Protein AF-A0A944SA35-F1 (afdb_monomer_lite)

Radius of gyration: 27.25 Å; chains: 1; bounding box: 70×51×79 Å

Foldseek 3Di:
DVPVVVVQVVVVVLVVVLVVVLVVVVVVVCLVVDDDDDDDDDDDDDDDDDDDDPDDCPPLAAADDQVLLLVVLQVVQVVVVADRAAEDVLQQQLQVVVQVQCQVQVHDDQAGPVRDHSVNSSVVSVAAFPDKDKDKDKFHRYSVVVSVVLCVDPRSVCVSNDNQWRHKHKDWDWHADPVRDIMIMIMMMTGHGDDPVNVVVVVVVLDDPVLLVVLVVLVVLVVVLVVLSVVLVVLVVVCVVVNDDPVSSVSSVVSVVVNVVSVVVCVVDPDPSVVSVVVVVVPD

Sequence (284 aa):
MSKRVSKEISLIALALLIFTAVKFFDIHIKQFEEVHPFEMVETGVVHNELIENKELVQENSFDGTEDDIIRLTNEFRKEKGLDILIRNESLMESAKLKAEDMKSQEYFAHVSPDGVELWNLVQQVGYSYSVIAENIAEGYFSAESVVDAWMDSEGHRKNILSVELEEIGVSVLEIKNKEERKSYVLVQHFAAPQKELDRKQSIEVVCDQKVKKNCKKIEKKKEEYRELVKEQDKIIDKAEKEGFSKKDLIDLYDNLKDLKEIRDQYKEFSDGCETYINKCDRWE

Secondary structure (DSSP, 8-state):
-HHHHHHHHHHHHHHHHHHHHHHHHHHHHHHHH---------------------S-------BS-HHHHHHHHHHHHHHTTPPPPEE-HHHHHHHHHHHHHHHHTT--SSS-TT---HHHHHHHTT--EEEEEEEEEES--BHHHHHHHHHHSHHHHHHHT-TT--EEEEEEEEEE-TTS-EEEEEEEEEEEEPPHHHHHHHHTTTT-HHHHHHHHHHHHHHHHHHHHHHHHHHHHHHHHHH---HHHHHHHHHHHHHHHHHHHHHHTT-TTHHHHHHHHHTT-

pLDDT: mean 72.67, std 22.15, range [22.53, 98.81]

Structure (mmCIF, N/CA/C/O backbone):
data_AF-A0A944SA35-F1
#
_entry.id   AF-A0A944SA35-F1
#
loop_
_atom_site.group_PDB
_atom_site.id
_atom_site.type_symbol
_atom_site.label_atom_id
_atom_site.label_alt_id
_atom_site.label_comp_id
_atom_site.label_asym_id
_atom_site.label_entity_id
_atom_site.label_seq_id
_atom_site.pdbx_PDB_ins_code
_atom_site.Cartn_x
_atom_site.Cartn_y
_atom_site.Cartn_z
_atom_site.occupancy
_atom_site.B_iso_or_equiv
_atom_site.auth_seq_id
_atom_site.auth_comp_id
_atom_site.auth_asym_id
_atom_site.auth_atom_id
_atom_site.pdbx_PDB_model_num
ATOM 1 N N . MET A 1 1 ? -26.727 -28.910 55.448 1.00 43.81 1 MET A N 1
ATOM 2 C CA . MET A 1 1 ? -25.798 -27.801 55.118 1.00 43.81 1 MET A CA 1
ATOM 3 C C . MET A 1 1 ? -25.042 -27.980 53.791 1.00 43.81 1 MET A C 1
ATOM 5 O O . MET A 1 1 ? -24.646 -26.980 53.219 1.00 43.81 1 MET A O 1
ATOM 9 N N . SER A 1 2 ? -24.931 -29.190 53.222 1.00 46.31 2 SER A N 1
ATOM 10 C CA . SER A 1 2 ? -24.152 -29.450 51.989 1.00 46.31 2 SER A CA 1
ATOM 11 C C . SER A 1 2 ? -24.752 -28.908 50.663 1.00 46.31 2 SER A C 1
ATOM 13 O O . SER A 1 2 ? -24.001 -28.520 49.777 1.00 46.31 2 SER A O 1
ATOM 15 N N . LYS A 1 3 ? -26.084 -28.773 50.524 1.00 40.44 3 LYS A N 1
ATOM 16 C CA . LYS A 1 3 ? -26.724 -28.299 49.267 1.00 40.44 3 LYS A CA 1
ATOM 17 C C . LYS A 1 3 ? -26.702 -26.776 49.035 1.00 40.44 3 LYS A C 1
ATOM 19 O O . LYS A 1 3 ? -26.986 -26.339 47.925 1.00 40.44 3 LYS A O 1
ATOM 24 N N . ARG A 1 4 ? -26.438 -25.965 50.069 1.00 39.44 4 ARG A N 1
ATOM 25 C CA . ARG A 1 4 ? -26.436 -24.488 49.965 1.00 39.44 4 ARG A CA 1
ATOM 26 C C . ARG A 1 4 ? -25.085 -23.981 49.449 1.00 39.44 4 ARG A C 1
ATOM 28 O O . ARG A 1 4 ? -25.049 -23.221 48.493 1.00 39.44 4 ARG A O 1
ATOM 35 N N . VAL A 1 5 ? -24.007 -24.563 49.976 1.00 41.66 5 VAL A N 1
ATOM 36 C CA . VAL A 1 5 ? -22.619 -24.281 49.581 1.00 41.66 5 VAL A CA 1
ATOM 37 C C . VAL A 1 5 ? -22.353 -24.653 48.112 1.00 41.66 5 VAL A C 1
ATOM 39 O O . VAL A 1 5 ? -21.702 -23.899 47.402 1.00 41.66 5 VAL A O 1
ATOM 42 N N . SER A 1 6 ? -22.924 -25.753 47.594 1.00 39.72 6 SER A N 1
ATOM 43 C CA . SER A 1 6 ? -22.723 -26.132 46.180 1.00 39.72 6 SER A CA 1
ATOM 44 C C . SER A 1 6 ? -23.473 -25.238 45.180 1.00 39.72 6 SER A C 1
ATOM 46 O O . SER A 1 6 ? -23.060 -25.143 44.027 1.00 39.72 6 SER A O 1
ATOM 48 N N . LYS A 1 7 ? -24.572 -24.585 45.591 1.00 45.31 7 LYS A N 1
ATOM 49 C CA . LYS A 1 7 ? -25.311 -23.639 44.736 1.00 45.31 7 LYS A CA 1
ATOM 50 C C . LYS A 1 7 ? -24.612 -22.285 44.657 1.00 45.31 7 LYS A C 1
ATOM 52 O O . LYS A 1 7 ? -24.559 -21.714 43.577 1.00 45.31 7 LYS A O 1
ATOM 57 N N . GLU A 1 8 ? -24.053 -21.807 45.766 1.00 45.03 8 GLU A N 1
ATOM 58 C CA . GLU A 1 8 ? -23.293 -20.550 45.810 1.00 45.03 8 GLU A CA 1
ATOM 59 C C . GLU A 1 8 ? -21.992 -20.644 44.997 1.00 45.03 8 GLU A C 1
ATOM 61 O O . GLU A 1 8 ? -21.717 -19.755 44.198 1.00 45.03 8 GLU A O 1
ATOM 66 N N . ILE A 1 9 ? -21.266 -21.769 45.069 1.00 48.34 9 ILE A N 1
ATOM 67 C CA . ILE A 1 9 ? -20.074 -22.013 44.230 1.00 48.34 9 ILE A CA 1
ATOM 68 C C . ILE A 1 9 ? -20.436 -22.054 42.731 1.00 48.34 9 ILE A C 1
ATOM 70 O O . ILE A 1 9 ? -19.705 -21.518 41.900 1.00 48.34 9 ILE A O 1
ATOM 74 N N . SER A 1 10 ? -21.590 -22.632 42.374 1.00 56.25 10 SER A N 1
ATOM 75 C CA . SER A 1 10 ? -22.073 -22.673 40.984 1.00 56.25 10 SER A CA 1
ATOM 76 C C . SER A 1 10 ? -22.492 -21.300 40.450 1.00 56.25 10 SER A C 1
ATOM 78 O O . SER A 1 10 ? -22.346 -21.051 39.255 1.00 56.25 10 SER A O 1
ATOM 80 N N . LEU A 1 11 ? -23.024 -20.426 41.308 1.00 53.00 11 LEU A N 1
ATOM 81 C CA . LEU A 1 11 ? -23.422 -19.063 40.945 1.00 53.00 11 LEU A CA 1
ATOM 82 C C . LEU A 1 11 ? -22.196 -18.169 40.735 1.00 53.00 11 LEU A C 1
ATOM 84 O O . LEU A 1 11 ? -22.156 -17.425 39.762 1.00 53.00 11 LEU A O 1
ATOM 88 N N . ILE A 1 12 ? -21.172 -18.304 41.583 1.00 54.97 12 ILE A N 1
ATOM 89 C CA . ILE A 1 12 ? -19.904 -17.569 41.456 1.00 54.97 12 ILE A CA 1
ATOM 90 C C . ILE A 1 12 ? -19.155 -17.982 40.179 1.00 54.97 12 ILE A C 1
ATOM 92 O O . ILE A 1 12 ? -18.665 -17.123 39.453 1.00 54.97 12 ILE A O 1
ATOM 96 N N . ALA A 1 13 ? -19.108 -19.279 39.857 1.00 55.81 13 ALA A N 1
ATOM 97 C CA . ALA A 1 13 ? -18.467 -19.764 38.631 1.00 55.81 13 ALA A CA 1
ATOM 98 C C . ALA A 1 13 ? -19.184 -19.281 37.355 1.00 55.81 13 ALA A C 1
ATOM 100 O O . ALA A 1 13 ? -18.529 -18.909 36.382 1.00 55.81 13 ALA A O 1
ATOM 101 N N . LEU A 1 14 ? -20.522 -19.246 37.365 1.00 59.22 14 LEU A N 1
ATOM 102 C CA . LEU A 1 14 ? -21.315 -18.712 36.255 1.00 59.22 14 LEU A CA 1
ATOM 103 C C . LEU A 1 14 ? -21.136 -17.193 36.114 1.00 59.22 14 LEU A C 1
ATOM 105 O O . LEU A 1 14 ? -20.966 -16.707 35.000 1.00 59.22 14 LEU A O 1
ATOM 109 N N . ALA A 1 15 ? -21.107 -16.460 37.230 1.00 54.91 15 ALA A N 1
ATOM 110 C CA . ALA A 1 15 ? -20.829 -15.027 37.243 1.00 54.91 15 ALA A CA 1
ATOM 111 C C . ALA A 1 15 ? -19.431 -14.716 36.687 1.00 54.91 15 ALA A C 1
ATOM 113 O O . ALA A 1 15 ? -19.297 -13.821 35.863 1.00 54.91 15 ALA A O 1
ATOM 114 N N . LEU A 1 16 ? -18.406 -15.496 37.055 1.00 56.34 16 LEU A N 1
ATOM 115 C CA . LEU A 1 16 ? -17.044 -15.361 36.523 1.00 56.34 16 LEU A CA 1
ATOM 116 C C . LEU A 1 16 ? -16.962 -15.663 35.020 1.00 56.34 16 LEU A C 1
ATOM 118 O O . LEU A 1 16 ? -16.234 -14.977 34.306 1.00 56.34 16 LEU A O 1
ATOM 122 N N . LEU A 1 17 ? -17.709 -16.653 34.518 1.00 60.78 17 LEU A N 1
ATOM 123 C CA . LEU A 1 17 ? -17.789 -16.953 33.081 1.00 60.78 17 LEU A CA 1
ATOM 124 C C . LEU A 1 17 ? -18.477 -15.832 32.294 1.00 60.78 17 LEU A C 1
ATOM 126 O O . LEU A 1 17 ? -18.004 -15.449 31.228 1.00 60.78 17 LEU A O 1
ATOM 130 N N . ILE A 1 18 ? -19.566 -15.278 32.829 1.00 59.34 18 ILE A N 1
ATOM 131 C CA . ILE A 1 18 ? -20.254 -14.137 32.215 1.00 59.34 18 ILE A CA 1
ATOM 132 C C . ILE A 1 18 ? -19.349 -12.900 32.264 1.00 59.34 18 ILE A C 1
ATOM 134 O O . ILE A 1 18 ? -19.176 -12.237 31.251 1.00 59.34 18 ILE A O 1
ATOM 138 N N . PHE A 1 19 ? -18.690 -12.638 33.393 1.00 56.69 19 PHE A N 1
ATOM 139 C CA . PHE A 1 19 ? -17.767 -11.515 33.569 1.00 56.69 19 PHE A CA 1
ATOM 140 C C . PHE A 1 19 ? -16.540 -11.599 32.653 1.00 56.69 19 PHE A C 1
ATOM 142 O O . PHE A 1 19 ? -16.141 -10.602 32.060 1.00 56.69 19 PHE A O 1
ATOM 149 N N . THR A 1 20 ? -15.950 -12.787 32.490 1.00 58.06 20 THR A N 1
ATOM 150 C CA . THR A 1 20 ? -14.833 -12.999 31.552 1.00 58.06 20 THR A CA 1
ATOM 151 C C . THR A 1 20 ? -15.280 -12.875 30.101 1.00 58.06 20 THR A C 1
ATOM 153 O O . THR A 1 20 ? -14.557 -12.270 29.315 1.00 58.06 20 THR A O 1
ATOM 156 N N . ALA A 1 21 ? -16.474 -13.361 29.746 1.00 58.59 21 ALA A N 1
ATOM 157 C CA . ALA A 1 21 ? -17.047 -13.142 28.421 1.00 58.59 21 ALA A CA 1
ATOM 158 C C . ALA A 1 21 ? -17.289 -11.648 28.159 1.00 58.59 21 ALA A C 1
ATOM 160 O O . ALA A 1 21 ? -16.868 -11.143 27.127 1.00 58.59 21 ALA A O 1
ATOM 161 N N . VAL A 1 22 ? -17.876 -10.916 29.107 1.00 54.50 22 VAL A N 1
ATOM 162 C CA . VAL A 1 22 ? -18.114 -9.470 28.983 1.00 54.50 22 VAL A CA 1
ATOM 163 C C . VAL A 1 22 ? -16.798 -8.705 28.870 1.00 54.50 22 VAL A C 1
ATOM 165 O O . VAL A 1 22 ? -16.645 -7.939 27.930 1.00 54.50 22 VAL A O 1
ATOM 168 N N . LYS A 1 23 ? -15.802 -8.968 29.729 1.00 55.31 23 LYS A N 1
ATOM 169 C CA . LYS A 1 23 ? -14.479 -8.331 29.613 1.00 55.31 23 LYS A CA 1
ATOM 170 C C . LYS A 1 23 ? -13.774 -8.668 28.305 1.00 55.31 23 LYS A C 1
ATOM 172 O O . LYS A 1 23 ? -13.125 -7.802 27.743 1.00 55.31 23 LYS A O 1
ATOM 177 N N . PHE A 1 24 ? -13.909 -9.889 27.794 1.00 53.50 24 PHE A N 1
ATOM 178 C CA . PHE A 1 24 ? -13.351 -10.260 26.493 1.00 53.50 24 PHE A CA 1
ATOM 179 C C . PHE A 1 24 ? -14.029 -9.502 25.338 1.00 53.50 24 PHE A C 1
ATOM 181 O O . PHE A 1 24 ? -13.360 -9.076 24.400 1.00 53.50 24 PHE A O 1
ATOM 188 N N . PHE A 1 25 ? -15.344 -9.287 25.420 1.00 51.44 25 PHE A N 1
ATOM 189 C CA . PHE A 1 25 ? -16.093 -8.483 24.452 1.00 51.44 25 PHE A CA 1
ATOM 190 C C . PHE A 1 25 ? -15.806 -6.977 24.580 1.00 51.44 25 PHE A C 1
ATOM 192 O O . PHE A 1 25 ? -15.669 -6.310 23.560 1.00 51.44 25 PHE A O 1
ATOM 199 N N . ASP A 1 26 ? -15.655 -6.458 25.800 1.00 44.66 26 ASP A N 1
ATOM 200 C CA . ASP A 1 26 ? -15.308 -5.061 26.088 1.00 44.66 26 ASP A CA 1
ATOM 201 C C . ASP A 1 26 ? -13.852 -4.747 25.689 1.00 44.66 26 ASP A C 1
ATOM 203 O O . ASP A 1 26 ? -13.583 -3.699 25.116 1.00 44.66 26 ASP A O 1
ATOM 207 N N . ILE A 1 27 ? -12.914 -5.692 25.863 1.00 39.97 27 ILE A N 1
ATOM 208 C CA . ILE A 1 27 ? -11.536 -5.609 25.332 1.00 39.97 27 ILE A CA 1
ATOM 209 C C . ILE A 1 27 ? -11.548 -5.551 23.803 1.00 39.97 27 ILE A C 1
ATOM 211 O O . ILE A 1 27 ? -10.849 -4.725 23.222 1.00 39.97 27 ILE A O 1
ATOM 215 N N . HIS A 1 28 ? -12.370 -6.374 23.145 1.00 41.66 28 HIS A N 1
ATOM 216 C CA . HIS A 1 28 ? -12.516 -6.321 21.692 1.00 41.66 28 HIS A CA 1
ATOM 217 C C . HIS A 1 28 ? -13.158 -5.024 21.190 1.00 41.66 28 HIS A C 1
ATOM 219 O O . HIS A 1 28 ? -13.039 -4.747 20.007 1.00 41.66 28 HIS A O 1
ATOM 225 N N . ILE A 1 29 ? -13.805 -4.227 22.046 1.00 38.94 29 ILE A N 1
ATOM 226 C CA . ILE A 1 29 ? -14.372 -2.924 21.670 1.00 38.94 29 ILE A CA 1
ATOM 227 C C . ILE A 1 29 ? -13.478 -1.755 22.078 1.00 38.94 29 ILE A C 1
ATOM 229 O O . ILE A 1 29 ? -13.355 -0.806 21.315 1.00 38.94 29 ILE A O 1
ATOM 233 N N . LYS A 1 30 ? -12.759 -1.839 23.200 1.00 34.12 30 LYS A N 1
ATOM 234 C CA . LYS A 1 30 ? -11.707 -0.874 23.551 1.00 34.12 30 LYS A CA 1
ATOM 235 C C . LYS A 1 30 ? -10.521 -0.938 22.590 1.00 34.12 30 LYS A C 1
ATOM 237 O O . LYS A 1 30 ? -10.020 0.107 22.213 1.00 34.12 30 LYS A O 1
ATOM 242 N N . GLN A 1 31 ? -10.159 -2.116 22.072 1.00 39.16 31 GLN A N 1
ATOM 243 C CA . GLN A 1 31 ? -9.234 -2.232 20.928 1.00 39.16 31 GLN A CA 1
ATOM 244 C C . GLN A 1 31 ? -9.790 -1.631 19.621 1.00 39.16 31 GLN A C 1
ATOM 246 O O . GLN A 1 31 ? -9.032 -1.414 18.684 1.00 39.16 31 GLN A O 1
ATOM 251 N N . PHE A 1 32 ? -11.098 -1.364 19.552 1.00 35.91 32 PHE A N 1
ATOM 252 C CA . PHE A 1 32 ? -11.766 -0.663 18.451 1.00 35.91 32 PHE A CA 1
ATOM 253 C C . PHE A 1 32 ? -11.942 0.851 18.713 1.00 35.91 32 PHE A C 1
ATOM 255 O O . PHE A 1 32 ? -12.293 1.568 17.779 1.00 35.91 32 PHE A O 1
ATOM 262 N N . GLU A 1 33 ? -11.728 1.351 19.940 1.00 34.97 33 GLU A N 1
ATOM 263 C CA . GLU A 1 33 ? -11.877 2.778 20.303 1.00 34.97 33 GLU A CA 1
ATOM 264 C C . GLU A 1 33 ? -10.566 3.453 20.768 1.00 34.97 33 GLU A C 1
ATOM 266 O O . GLU A 1 33 ? -10.453 4.670 20.651 1.00 34.97 33 GLU A O 1
ATOM 271 N N . GLU A 1 34 ? -9.557 2.712 21.237 1.00 30.08 34 GLU A N 1
ATOM 272 C CA . GLU A 1 34 ? -8.290 3.260 21.740 1.00 30.08 34 GLU A CA 1
ATOM 273 C C . GLU A 1 34 ? -7.080 2.457 21.240 1.00 30.08 34 GLU A C 1
ATOM 275 O O . GLU A 1 34 ? -6.731 1.421 21.806 1.00 30.08 34 GLU A O 1
ATOM 280 N N . VAL A 1 35 ? -6.367 2.981 20.239 1.00 24.23 35 VAL A N 1
ATOM 281 C CA . VAL A 1 35 ? -4.923 2.736 20.121 1.00 24.23 35 VAL A CA 1
ATOM 282 C C . VAL A 1 35 ? -4.236 4.037 19.708 1.00 24.23 35 VAL A C 1
ATOM 284 O O . VAL A 1 35 ? -4.291 4.458 18.561 1.00 24.23 35 VAL A O 1
ATOM 287 N N . HIS A 1 36 ? -3.630 4.704 20.687 1.00 25.31 36 HIS A N 1
ATOM 288 C CA . HIS A 1 36 ? -2.673 5.798 20.526 1.00 25.31 36 HIS A CA 1
ATOM 289 C C . HIS A 1 36 ? -1.727 5.810 21.755 1.00 25.31 36 HIS A C 1
ATOM 291 O O . HIS A 1 36 ? -2.019 5.154 22.757 1.00 25.31 36 HIS A O 1
ATOM 297 N N . PRO A 1 37 ? -0.562 6.478 21.664 1.00 37.16 37 PRO A N 1
ATOM 298 C CA . PRO A 1 37 ? 0.769 5.913 21.932 1.00 37.16 37 PRO A CA 1
ATOM 299 C C . PRO A 1 37 ? 1.318 6.236 23.334 1.00 37.16 37 PRO A C 1
ATOM 301 O O . PRO A 1 37 ? 0.991 7.298 23.857 1.00 37.16 37 PRO A O 1
ATOM 304 N N . PHE A 1 38 ? 2.220 5.411 23.907 1.00 25.33 38 PHE A N 1
ATOM 305 C CA . PHE A 1 38 ? 3.198 5.904 24.902 1.00 25.33 38 PHE A CA 1
ATOM 306 C C . PHE A 1 38 ? 4.427 5.005 25.208 1.00 25.33 38 PHE A C 1
ATOM 308 O O . PHE A 1 38 ? 4.458 3.821 24.894 1.00 25.33 38 PHE A O 1
ATOM 315 N N . GLU A 1 39 ? 5.412 5.663 25.836 1.00 23.77 39 GLU A N 1
ATOM 316 C CA . GLU A 1 39 ? 6.882 5.543 25.909 1.00 23.77 39 GLU A CA 1
ATOM 317 C C . GLU A 1 39 ? 7.573 4.404 26.710 1.00 23.77 39 GLU A C 1
ATOM 319 O O . GLU A 1 39 ? 7.044 3.855 27.672 1.00 23.77 39 GLU A O 1
ATOM 324 N N . MET A 1 40 ? 8.837 4.181 26.291 1.00 24.47 40 MET A N 1
ATOM 325 C CA . MET A 1 40 ? 10.122 3.825 26.956 1.00 24.47 40 MET A CA 1
ATOM 326 C C . MET A 1 40 ? 10.193 3.439 28.454 1.00 24.47 40 MET A C 1
ATOM 328 O O . MET A 1 40 ? 9.571 4.082 29.286 1.00 24.47 40 MET A O 1
ATOM 332 N N . VAL A 1 41 ? 11.120 2.518 28.811 1.00 23.81 41 VAL A N 1
ATOM 333 C CA . VAL A 1 41 ? 12.355 2.763 29.621 1.00 23.81 41 VAL A CA 1
ATOM 334 C C . VAL A 1 41 ? 13.287 1.519 29.635 1.00 23.81 41 VAL A C 1
ATOM 336 O O . VAL A 1 41 ? 12.873 0.379 29.458 1.00 23.81 41 VAL A O 1
ATOM 339 N N . GLU A 1 42 ? 14.569 1.842 29.808 1.00 27.25 42 GLU A N 1
ATOM 340 C CA . GLU A 1 42 ? 15.882 1.215 29.622 1.00 27.25 42 GLU A CA 1
ATOM 341 C C . GLU A 1 42 ? 16.339 -0.036 30.430 1.00 27.25 42 GLU A C 1
ATOM 343 O O . GLU A 1 42 ? 15.908 -0.308 31.549 1.00 27.25 42 GLU A O 1
ATOM 348 N N . THR A 1 43 ? 17.429 -0.622 29.897 1.00 22.53 43 THR A N 1
ATOM 349 C CA . THR A 1 43 ? 18.737 -1.005 30.513 1.00 22.53 43 THR A CA 1
ATOM 350 C C . THR A 1 43 ? 19.120 -2.492 30.476 1.00 22.53 43 THR A C 1
ATOM 352 O O . THR A 1 43 ? 18.375 -3.360 30.916 1.00 22.53 43 THR A O 1
ATOM 355 N N . GLY A 1 44 ? 20.360 -2.774 30.034 1.00 23.67 44 GLY A N 1
ATOM 356 C CA . GLY A 1 44 ? 21.036 -4.056 30.289 1.00 23.67 44 GLY A CA 1
ATOM 357 C C . GLY A 1 44 ? 22.186 -4.422 29.339 1.00 23.67 44 GLY A C 1
ATOM 358 O O . GLY A 1 44 ? 22.027 -5.277 28.480 1.00 23.67 44 GLY A O 1
ATOM 359 N N . VAL A 1 45 ? 23.357 -3.803 29.515 1.00 24.23 45 VAL A N 1
ATOM 360 C CA . VAL A 1 45 ? 24.660 -4.192 28.922 1.00 24.23 45 VAL A CA 1
ATOM 361 C C . VAL A 1 45 ? 25.219 -5.441 29.633 1.00 24.23 45 VAL A C 1
ATOM 363 O O . VAL A 1 45 ? 25.083 -5.477 30.847 1.00 24.23 45 VAL A O 1
ATOM 366 N N . VAL A 1 46 ? 25.883 -6.392 28.936 1.00 23.48 46 VAL A N 1
ATOM 367 C CA . VAL A 1 46 ? 27.251 -6.946 29.212 1.00 23.48 46 VAL A CA 1
ATOM 368 C C . VAL A 1 46 ? 27.740 -7.853 28.046 1.00 23.48 46 VAL A C 1
ATOM 370 O O . VAL A 1 46 ? 26.969 -8.531 27.382 1.00 23.48 46 VAL A O 1
ATOM 373 N N . HIS A 1 47 ? 29.057 -7.761 27.830 1.00 25.12 47 HIS A N 1
ATOM 374 C CA . HIS A 1 47 ? 30.012 -8.135 26.775 1.00 25.12 47 HIS A CA 1
ATOM 375 C C . HIS A 1 47 ? 30.351 -9.615 26.447 1.00 25.12 47 HIS A C 1
ATOM 377 O O . HIS A 1 47 ? 30.269 -10.482 27.312 1.00 25.12 47 HIS A O 1
ATOM 383 N N . ASN A 1 48 ? 30.994 -9.736 25.260 1.00 26.98 48 ASN A N 1
ATOM 384 C CA . ASN A 1 48 ? 32.125 -10.605 24.830 1.00 26.98 48 ASN A CA 1
ATOM 385 C C . ASN A 1 48 ? 31.860 -12.115 24.616 1.00 26.98 48 ASN A C 1
ATOM 387 O O . ASN A 1 48 ? 31.090 -12.715 25.344 1.00 26.98 48 ASN A O 1
ATOM 391 N N . GLU A 1 49 ? 32.457 -12.836 23.651 1.00 28.98 49 GLU A N 1
ATOM 392 C CA . GLU A 1 49 ? 33.695 -12.665 22.866 1.00 28.98 49 GLU A CA 1
ATOM 393 C C . GLU A 1 49 ? 33.704 -13.641 21.654 1.00 28.98 49 GLU A C 1
ATOM 395 O O . GLU A 1 49 ? 33.197 -14.753 21.763 1.00 28.98 49 GLU A O 1
ATOM 400 N N . LEU A 1 50 ? 34.333 -13.207 20.547 1.00 26.36 50 LEU A N 1
ATOM 401 C CA . LEU A 1 50 ? 35.151 -13.959 19.565 1.00 26.36 50 LEU A CA 1
ATOM 402 C C . LEU A 1 50 ? 34.648 -15.300 18.993 1.00 26.36 50 LEU A C 1
ATOM 404 O O . LEU A 1 50 ? 34.706 -16.298 19.694 1.00 26.36 50 LEU A O 1
ATOM 408 N N . ILE A 1 51 ? 34.443 -15.367 17.664 1.00 30.56 51 ILE A N 1
ATOM 409 C CA . ILE A 1 51 ? 35.143 -16.350 16.804 1.00 30.56 51 ILE A CA 1
ATOM 410 C C . ILE A 1 51 ? 35.498 -15.696 15.456 1.00 30.56 51 ILE A C 1
ATOM 412 O O . ILE A 1 51 ? 34.653 -15.151 14.748 1.00 30.56 51 ILE A O 1
ATOM 416 N N . GLU A 1 52 ? 36.790 -15.765 15.146 1.00 34.72 52 GLU A N 1
ATOM 417 C CA . GLU A 1 52 ? 37.458 -15.431 13.893 1.00 34.72 52 GLU A CA 1
ATOM 418 C C . GLU A 1 52 ? 36.902 -16.238 12.710 1.00 34.72 52 GLU A C 1
ATOM 420 O O . GLU A 1 52 ? 36.837 -17.460 12.781 1.00 34.72 52 GLU A O 1
ATOM 425 N N . ASN A 1 53 ? 36.580 -15.573 11.598 1.00 36.16 53 ASN A N 1
ATOM 426 C CA . ASN A 1 53 ? 36.945 -16.034 10.253 1.00 36.16 53 ASN A CA 1
ATOM 427 C C . ASN A 1 53 ? 36.742 -14.895 9.252 1.00 36.16 53 ASN A C 1
ATOM 429 O O . ASN A 1 53 ? 35.636 -14.497 8.896 1.00 36.16 53 ASN A O 1
ATOM 433 N N . LYS A 1 54 ? 37.877 -14.330 8.860 1.00 38.59 54 LYS A N 1
ATOM 434 C CA . LYS A 1 54 ? 38.039 -13.135 8.046 1.00 38.59 54 LYS A CA 1
ATOM 435 C C . LYS A 1 54 ? 38.222 -13.558 6.589 1.00 38.59 54 LYS A C 1
ATOM 437 O O . LYS A 1 54 ? 39.325 -13.454 6.082 1.00 38.59 54 LYS A O 1
ATOM 442 N N . GLU A 1 55 ? 37.169 -14.075 5.960 1.00 37.47 55 GLU A N 1
ATOM 443 C CA . GLU A 1 55 ? 37.059 -14.309 4.508 1.00 37.47 55 GLU A CA 1
ATOM 444 C C . GLU A 1 55 ? 35.598 -14.711 4.202 1.00 37.47 55 GLU A C 1
ATOM 446 O O . GLU A 1 55 ? 35.124 -15.678 4.788 1.00 37.47 55 GLU A O 1
ATOM 451 N N . LEU A 1 56 ? 34.903 -13.968 3.315 1.00 36.53 56 LEU A N 1
ATOM 452 C CA . LEU A 1 56 ? 33.473 -14.067 2.896 1.00 36.53 56 LEU A CA 1
ATOM 453 C C . LEU A 1 56 ? 32.468 -13.026 3.451 1.00 36.53 56 LEU A C 1
ATOM 455 O O . LEU A 1 56 ? 31.294 -13.340 3.624 1.00 36.53 56 LEU A O 1
ATOM 459 N N . VAL A 1 57 ? 32.853 -11.759 3.641 1.00 38.44 57 VAL A N 1
ATOM 460 C CA . VAL A 1 57 ? 31.853 -10.667 3.661 1.00 38.44 57 VAL A CA 1
ATOM 461 C C . VAL A 1 57 ? 31.809 -10.043 2.270 1.00 38.44 57 VAL A C 1
ATOM 463 O O . VAL A 1 57 ? 32.453 -9.033 2.001 1.00 38.44 57 VAL A O 1
ATOM 466 N N . GLN A 1 58 ? 31.091 -10.698 1.358 1.00 40.22 58 GLN A N 1
ATOM 467 C CA . GLN A 1 58 ? 30.482 -9.995 0.234 1.00 40.22 58 GLN A CA 1
ATOM 468 C C . GLN A 1 58 ? 29.527 -8.984 0.882 1.00 40.22 58 GLN A C 1
ATOM 470 O O . GLN A 1 58 ? 28.708 -9.376 1.714 1.00 40.22 58 GLN A O 1
ATOM 475 N N . GLU A 1 59 ? 29.712 -7.684 0.646 1.00 48.38 59 GLU A N 1
ATOM 476 C CA . GLU A 1 59 ? 28.796 -6.681 1.191 1.00 48.38 59 GLU A CA 1
ATOM 477 C C . GLU A 1 59 ? 27.376 -7.065 0.758 1.00 48.38 59 GLU A C 1
ATOM 479 O O . GLU A 1 59 ? 27.104 -7.150 -0.434 1.00 48.38 59 GLU A O 1
ATOM 484 N N . ASN A 1 60 ? 26.495 -7.358 1.722 1.00 63.12 60 ASN A N 1
ATOM 485 C CA . ASN A 1 60 ? 25.094 -7.742 1.503 1.00 63.12 60 ASN A CA 1
ATOM 486 C C . ASN A 1 60 ? 24.265 -6.553 0.971 1.00 63.12 60 ASN A C 1
ATOM 488 O O . ASN A 1 60 ? 23.219 -6.236 1.530 1.00 63.12 60 ASN A O 1
ATOM 492 N N . SER A 1 61 ? 24.757 -5.817 -0.024 1.00 82.88 61 SER A N 1
ATOM 493 C CA . SER A 1 61 ? 23.986 -4.800 -0.729 1.00 82.88 61 SER A CA 1
ATOM 494 C C . SER A 1 61 ? 22.933 -5.470 -1.605 1.00 82.88 61 SER A C 1
ATOM 496 O O . SER A 1 61 ? 23.188 -6.531 -2.172 1.00 82.88 61 SER A O 1
ATOM 498 N N . PHE A 1 62 ? 21.775 -4.835 -1.740 1.00 88.88 62 PHE A N 1
ATOM 499 C CA . PHE A 1 62 ? 20.756 -5.253 -2.691 1.00 88.88 62 PHE A CA 1
ATOM 500 C C . PHE A 1 62 ? 21.320 -5.265 -4.120 1.00 88.88 62 PHE A C 1
ATOM 502 O O . PHE A 1 62 ? 21.955 -4.298 -4.544 1.00 88.88 62 PHE A O 1
ATOM 509 N N . ASP A 1 63 ? 21.100 -6.359 -4.844 1.00 91.25 63 ASP A N 1
ATOM 510 C CA . ASP A 1 63 ? 21.523 -6.545 -6.230 1.00 91.25 63 ASP A CA 1
ATOM 511 C C . ASP A 1 63 ? 20.417 -6.094 -7.196 1.00 91.25 63 ASP A C 1
ATOM 513 O O . ASP A 1 63 ? 19.439 -6.806 -7.456 1.00 91.25 63 ASP A O 1
ATOM 517 N N . GLY A 1 64 ? 20.562 -4.866 -7.692 1.00 93.62 64 GLY A N 1
ATOM 518 C CA . GLY A 1 64 ? 19.642 -4.221 -8.624 1.00 93.62 64 GLY A CA 1
ATOM 519 C C . GLY A 1 64 ? 19.130 -2.876 -8.119 1.00 93.62 64 GLY A C 1
ATOM 520 O O . GLY A 1 64 ? 19.603 -2.328 -7.123 1.00 93.62 64 GLY A O 1
ATOM 521 N N . THR A 1 65 ? 18.155 -2.334 -8.837 1.00 93.44 65 THR A N 1
ATOM 522 C CA . THR A 1 65 ? 17.529 -1.035 -8.560 1.00 93.44 65 THR A CA 1
ATOM 523 C C . THR A 1 65 ? 16.006 -1.134 -8.611 1.00 93.44 65 THR A C 1
ATOM 525 O O . THR A 1 65 ? 15.448 -2.125 -9.091 1.00 93.44 65 THR A O 1
ATOM 528 N N . GLU A 1 66 ? 15.302 -0.092 -8.167 1.00 97.50 66 GLU A N 1
ATOM 529 C CA . GLU A 1 66 ? 13.860 0.028 -8.390 1.00 97.50 66 GLU A CA 1
ATOM 530 C C . GLU A 1 66 ? 13.498 -0.060 -9.884 1.00 97.50 66 GLU A C 1
ATOM 532 O O . GLU A 1 66 ? 12.504 -0.692 -10.246 1.00 97.50 66 GLU A O 1
ATOM 537 N N . ASP A 1 67 ? 14.325 0.510 -10.765 1.00 94.69 67 ASP A N 1
ATOM 538 C CA . ASP A 1 67 ? 14.108 0.465 -12.215 1.00 94.69 67 ASP A CA 1
ATOM 539 C C . ASP A 1 67 ? 14.304 -0.949 -12.788 1.00 94.69 67 ASP A C 1
ATOM 541 O O . ASP A 1 67 ? 13.586 -1.342 -13.712 1.00 94.69 67 ASP A O 1
ATOM 545 N N . ASP A 1 68 ? 15.208 -1.754 -12.218 1.00 92.81 68 ASP A N 1
ATOM 546 C CA . ASP A 1 68 ? 15.339 -3.171 -12.575 1.00 92.81 68 ASP A CA 1
ATOM 547 C C . ASP A 1 68 ? 14.087 -3.963 -12.204 1.00 92.81 68 ASP A C 1
ATOM 549 O O . ASP A 1 68 ? 13.607 -4.763 -13.008 1.00 92.81 68 ASP A O 1
ATOM 553 N N . ILE A 1 69 ? 13.515 -3.702 -11.026 1.00 98.12 69 ILE A N 1
ATOM 554 C CA . ILE A 1 69 ? 12.252 -4.315 -10.596 1.00 98.12 69 ILE A CA 1
ATOM 555 C C . ILE A 1 69 ? 11.119 -3.936 -11.561 1.00 98.12 69 ILE A C 1
ATOM 557 O O . ILE A 1 69 ? 10.344 -4.805 -11.973 1.00 98.12 69 ILE A O 1
ATOM 561 N N . ILE A 1 70 ? 11.019 -2.661 -11.956 1.00 98.12 70 ILE A N 1
ATOM 562 C CA . ILE A 1 70 ? 10.015 -2.192 -12.927 1.00 98.12 70 ILE A CA 1
ATOM 563 C C . ILE A 1 70 ? 1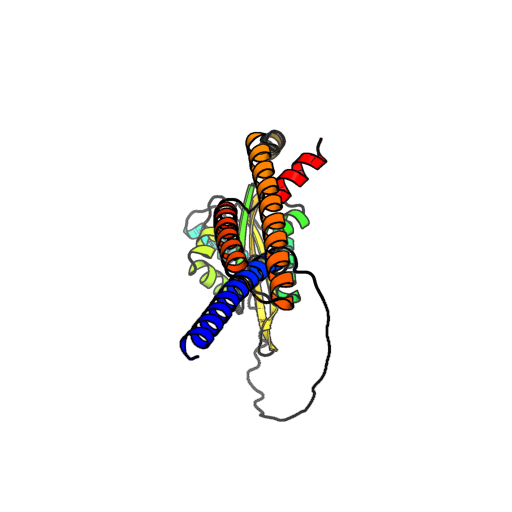0.218 -2.876 -14.285 1.00 98.12 70 ILE A C 1
ATOM 565 O O . ILE A 1 70 ? 9.252 -3.349 -14.891 1.00 98.12 70 ILE A O 1
ATOM 569 N N . ARG A 1 71 ? 11.464 -2.964 -14.766 1.00 97.31 71 ARG A N 1
ATOM 570 C CA . ARG A 1 71 ? 11.803 -3.632 -16.030 1.00 97.31 71 ARG A CA 1
ATOM 571 C C . ARG A 1 71 ? 11.392 -5.105 -16.010 1.00 97.31 71 ARG A C 1
ATOM 573 O O . ARG A 1 71 ? 10.677 -5.526 -16.914 1.00 97.31 71 ARG A O 1
ATOM 580 N N . LEU A 1 72 ? 11.791 -5.858 -14.984 1.00 94.81 72 LEU A N 1
ATOM 581 C CA . LEU A 1 72 ? 11.463 -7.281 -14.827 1.00 94.81 72 LEU A CA 1
ATOM 582 C C . LEU A 1 72 ? 9.947 -7.507 -14.713 1.00 94.81 72 LEU A C 1
ATOM 584 O O . LEU A 1 72 ? 9.388 -8.380 -15.373 1.00 94.81 72 LEU A O 1
ATOM 588 N N . THR A 1 73 ? 9.249 -6.655 -13.957 1.00 97.75 73 THR A N 1
ATOM 589 C CA . THR A 1 73 ? 7.777 -6.667 -13.879 1.00 97.75 73 THR A CA 1
ATOM 590 C C . THR A 1 73 ? 7.149 -6.509 -15.271 1.00 97.75 73 THR A C 1
ATOM 592 O O . THR A 1 73 ? 6.221 -7.232 -15.640 1.00 97.75 73 THR A O 1
ATOM 595 N N . ASN A 1 74 ? 7.680 -5.592 -16.084 1.00 97.62 74 ASN A N 1
ATOM 596 C CA . ASN A 1 74 ? 7.211 -5.357 -17.448 1.00 97.62 74 ASN A CA 1
ATOM 597 C C . ASN A 1 74 ? 7.590 -6.467 -18.439 1.00 97.62 74 ASN A C 1
ATOM 599 O O . ASN A 1 74 ? 6.866 -6.664 -19.417 1.00 97.62 74 ASN A O 1
ATOM 603 N N . GLU A 1 75 ? 8.665 -7.219 -18.201 1.00 94.12 75 GLU A N 1
ATOM 604 C CA . GLU A 1 75 ? 9.000 -8.411 -18.989 1.00 94.12 75 GLU A CA 1
ATOM 605 C C . GLU A 1 75 ? 7.908 -9.480 -18.841 1.00 94.12 75 GLU A C 1
ATOM 607 O O . GLU A 1 75 ? 7.356 -9.917 -19.853 1.00 94.12 75 GLU A O 1
ATOM 612 N N . PHE A 1 76 ? 7.469 -9.778 -17.612 1.00 91.25 76 PHE A N 1
ATOM 613 C CA . PHE A 1 76 ? 6.340 -10.687 -17.371 1.00 91.25 76 PHE A CA 1
ATOM 614 C C . PHE A 1 76 ? 5.035 -10.209 -18.022 1.00 91.25 76 PHE A C 1
ATOM 616 O O . PHE A 1 76 ? 4.290 -11.007 -18.598 1.00 91.25 76 PHE A O 1
ATOM 623 N N . ARG A 1 77 ? 4.747 -8.902 -17.975 1.00 97.94 77 ARG A N 1
ATOM 624 C CA . ARG A 1 77 ? 3.565 -8.328 -18.644 1.00 97.94 77 ARG A CA 1
ATOM 625 C C . ARG A 1 77 ? 3.640 -8.488 -20.160 1.00 97.94 77 ARG A C 1
ATOM 627 O O . ARG A 1 77 ? 2.680 -8.948 -20.781 1.00 97.94 77 ARG A O 1
ATOM 634 N N . LYS A 1 78 ? 4.799 -8.195 -20.751 1.00 95.25 78 LYS A N 1
ATOM 635 C CA . LYS A 1 78 ? 5.040 -8.330 -22.191 1.00 95.25 78 LYS A CA 1
ATOM 636 C C . LYS A 1 78 ? 4.910 -9.777 -22.665 1.00 95.25 78 LYS A C 1
ATOM 638 O O . LYS A 1 78 ? 4.322 -10.011 -23.719 1.00 95.25 78 LYS A O 1
ATOM 643 N N . GLU A 1 79 ? 5.390 -10.750 -21.892 1.00 94.00 79 GLU A N 1
ATOM 644 C CA . GLU A 1 79 ? 5.209 -12.180 -22.191 1.00 94.00 79 GLU A CA 1
ATOM 645 C C . GLU A 1 79 ? 3.736 -12.601 -22.245 1.00 94.00 79 GLU A C 1
ATOM 647 O O . GLU A 1 79 ? 3.374 -13.529 -22.971 1.00 94.00 79 GLU A O 1
ATOM 652 N N . LYS A 1 80 ? 2.868 -11.911 -21.498 1.00 93.31 80 LYS A N 1
ATOM 653 C CA . LYS A 1 80 ? 1.413 -12.112 -21.521 1.00 93.31 80 LYS A CA 1
ATOM 654 C C . LYS A 1 80 ? 0.686 -11.233 -22.540 1.00 93.31 80 LYS A C 1
ATOM 656 O O . LYS A 1 80 ? -0.536 -11.313 -22.627 1.00 93.31 80 LYS A O 1
ATOM 661 N N . GLY A 1 81 ? 1.412 -10.437 -23.326 1.00 93.12 81 GLY A N 1
ATOM 662 C CA . GLY A 1 81 ? 0.830 -9.515 -24.301 1.00 93.12 81 GLY A CA 1
ATOM 663 C C . GLY A 1 81 ? 0.078 -8.347 -23.662 1.00 93.12 81 GLY A C 1
ATOM 664 O O . GLY A 1 81 ? -0.841 -7.816 -24.279 1.00 93.12 81 GLY A O 1
ATOM 665 N N . LEU A 1 82 ? 0.433 -7.983 -22.428 1.00 94.56 82 LEU A N 1
ATOM 666 C CA . LEU A 1 82 ? -0.132 -6.845 -21.711 1.00 94.56 82 LEU A CA 1
ATOM 667 C C . LEU A 1 82 ? 0.680 -5.578 -21.983 1.00 94.56 82 LEU A C 1
ATOM 669 O O . LEU A 1 82 ? 1.893 -5.641 -22.206 1.00 94.56 82 LEU A O 1
ATOM 673 N N . ASP A 1 83 ? 0.013 -4.429 -21.901 1.00 92.38 83 ASP A N 1
ATOM 674 C CA . ASP A 1 83 ? 0.678 -3.129 -21.938 1.00 92.38 83 ASP A CA 1
ATOM 675 C C . ASP A 1 83 ? 1.639 -2.982 -20.754 1.00 92.38 83 ASP A C 1
ATOM 677 O O . ASP A 1 83 ? 1.382 -3.477 -19.651 1.00 92.38 83 ASP A O 1
ATOM 681 N N . ILE A 1 84 ? 2.761 -2.303 -20.980 1.00 95.62 84 ILE A N 1
ATOM 682 C CA . ILE A 1 84 ? 3.740 -2.041 -19.925 1.00 95.62 84 ILE A CA 1
ATOM 683 C C . ILE A 1 84 ? 3.177 -1.053 -18.899 1.00 95.62 84 ILE A C 1
ATOM 685 O O . ILE A 1 84 ? 2.434 -0.139 -19.246 1.00 95.62 84 ILE A O 1
ATOM 689 N N . LEU A 1 85 ? 3.580 -1.215 -17.644 1.00 97.19 85 LEU A N 1
ATOM 690 C CA . LEU A 1 85 ? 3.371 -0.229 -16.593 1.00 97.19 85 LEU A CA 1
ATOM 691 C C . LEU A 1 85 ? 4.385 0.903 -16.746 1.00 97.19 85 LEU A C 1
ATOM 693 O O . LEU A 1 85 ? 5.589 0.661 -16.896 1.00 97.19 85 LEU A O 1
ATOM 697 N N . ILE A 1 86 ? 3.897 2.136 -16.682 1.00 96.50 86 ILE A N 1
ATOM 698 C CA . ILE A 1 86 ? 4.706 3.347 -16.801 1.00 96.50 86 ILE A CA 1
ATOM 699 C C . ILE A 1 86 ? 5.192 3.764 -15.411 1.00 96.50 86 ILE A C 1
ATOM 701 O O . ILE A 1 86 ? 4.410 3.883 -14.470 1.00 96.50 86 ILE A O 1
ATOM 705 N N . ARG A 1 87 ? 6.496 4.009 -15.272 1.00 97.75 87 ARG A N 1
ATOM 706 C CA . ARG A 1 87 ? 7.083 4.526 -14.029 1.00 97.75 87 ARG A CA 1
ATOM 707 C C . ARG A 1 87 ? 6.476 5.891 -13.684 1.00 97.75 87 ARG A C 1
ATOM 709 O O . ARG A 1 87 ? 6.538 6.807 -14.503 1.00 97.75 87 ARG A O 1
ATOM 716 N N . ASN A 1 88 ? 5.946 6.034 -12.471 1.00 98.00 88 ASN A N 1
ATOM 717 C CA . ASN A 1 88 ? 5.342 7.273 -11.980 1.00 98.00 88 ASN A CA 1
ATOM 718 C C . ASN A 1 88 ? 6.010 7.746 -10.679 1.00 98.00 88 ASN A C 1
ATOM 720 O O . ASN A 1 88 ? 5.994 7.038 -9.677 1.00 98.00 88 ASN A O 1
ATOM 724 N N . GLU A 1 89 ? 6.551 8.967 -10.671 1.00 96.81 89 GLU A N 1
ATOM 725 C CA . GLU A 1 89 ? 7.314 9.504 -9.530 1.00 96.81 89 GLU A CA 1
ATOM 726 C C . GLU A 1 89 ? 6.485 9.680 -8.251 1.00 96.81 89 GLU A C 1
ATOM 728 O O . GLU A 1 89 ? 7.000 9.474 -7.154 1.00 96.81 89 GLU A O 1
ATOM 733 N N . SER A 1 90 ? 5.198 10.024 -8.356 1.00 95.75 90 SER A N 1
ATOM 734 C CA . SER A 1 90 ? 4.330 10.103 -7.177 1.00 95.75 90 SER A CA 1
ATOM 735 C C . SER A 1 90 ? 4.133 8.720 -6.562 1.00 95.75 90 SER A C 1
ATOM 737 O O . SER A 1 90 ? 4.179 8.578 -5.343 1.00 95.75 90 SER A O 1
ATOM 739 N N . LEU A 1 91 ? 3.970 7.682 -7.386 1.00 97.94 91 LEU A N 1
ATOM 740 C CA . LEU A 1 91 ? 3.887 6.308 -6.890 1.00 97.94 91 LEU A CA 1
ATOM 741 C C . LEU A 1 91 ? 5.225 5.816 -6.320 1.00 97.94 91 LEU A C 1
ATOM 743 O O . LEU A 1 91 ? 5.206 5.070 -5.345 1.00 97.94 91 LEU A O 1
ATOM 747 N N . MET A 1 92 ? 6.369 6.240 -6.875 1.00 98.25 92 MET A N 1
ATOM 748 C CA . MET A 1 92 ? 7.695 5.954 -6.299 1.00 98.25 92 MET A CA 1
ATOM 749 C C . MET A 1 92 ? 7.797 6.521 -4.878 1.00 98.25 92 MET A C 1
ATOM 751 O O . MET A 1 92 ? 8.151 5.802 -3.946 1.00 98.25 92 MET A O 1
ATOM 755 N N . GLU A 1 93 ? 7.412 7.788 -4.693 1.00 97.56 93 GLU A N 1
ATOM 756 C CA . GLU A 1 93 ? 7.399 8.416 -3.369 1.00 97.56 93 GLU A CA 1
ATOM 757 C C . GLU A 1 93 ? 6.389 7.733 -2.435 1.00 97.56 93 GLU A C 1
ATOM 759 O O . GLU A 1 93 ? 6.689 7.489 -1.272 1.00 97.56 93 GLU A O 1
ATOM 764 N N . SER A 1 94 ? 5.217 7.339 -2.941 1.00 97.94 94 SER A N 1
ATOM 765 C CA . SER A 1 94 ? 4.226 6.593 -2.158 1.00 97.94 94 SER A CA 1
ATOM 766 C C . SER A 1 94 ? 4.765 5.240 -1.672 1.00 97.94 94 SER A C 1
ATOM 768 O O . SER A 1 94 ? 4.585 4.901 -0.501 1.00 97.94 94 SER A O 1
ATOM 770 N N . ALA A 1 95 ? 5.455 4.490 -2.536 1.00 98.56 95 ALA A N 1
ATOM 771 C CA . ALA A 1 95 ? 6.082 3.215 -2.186 1.00 98.56 95 ALA A CA 1
ATOM 772 C C . ALA A 1 95 ? 7.216 3.402 -1.168 1.00 98.56 95 ALA A C 1
ATOM 774 O O . ALA A 1 95 ? 7.376 2.600 -0.246 1.00 98.56 95 ALA A O 1
ATOM 775 N N . LYS A 1 96 ? 7.980 4.491 -1.296 1.00 98.31 96 LYS A N 1
ATOM 776 C CA . LYS A 1 96 ? 9.029 4.855 -0.344 1.00 98.31 96 LYS A CA 1
ATOM 777 C C . LYS A 1 96 ? 8.459 5.192 1.029 1.00 98.31 96 LYS A C 1
ATOM 779 O O . LYS A 1 96 ? 8.936 4.642 2.017 1.00 98.31 96 LYS A O 1
ATOM 784 N N . LEU A 1 97 ? 7.406 6.008 1.094 1.00 98.00 97 LEU A N 1
ATOM 785 C CA . LEU A 1 97 ? 6.713 6.310 2.349 1.00 98.00 97 LEU A CA 1
ATOM 786 C C . LEU A 1 97 ? 6.197 5.033 3.021 1.00 98.00 97 LEU A C 1
ATOM 788 O O . LEU A 1 97 ? 6.344 4.879 4.227 1.00 98.00 97 LEU A O 1
ATOM 792 N N . LYS A 1 98 ? 5.657 4.084 2.246 1.00 97.62 98 LYS A N 1
ATOM 793 C CA . LYS A 1 98 ? 5.221 2.781 2.766 1.00 97.62 98 LYS A CA 1
ATOM 794 C C . LYS A 1 98 ? 6.380 1.971 3.353 1.00 97.62 98 LYS A C 1
ATOM 796 O O . LYS A 1 98 ? 6.245 1.383 4.425 1.00 97.62 98 LYS A O 1
ATOM 801 N N . ALA A 1 99 ? 7.517 1.934 2.662 1.00 97.75 99 ALA A N 1
ATOM 802 C CA . ALA A 1 99 ? 8.710 1.241 3.134 1.00 97.75 99 ALA A CA 1
ATOM 803 C C . ALA A 1 99 ? 9.279 1.886 4.411 1.00 97.75 99 ALA A C 1
ATOM 805 O O . ALA A 1 99 ? 9.627 1.183 5.359 1.00 97.75 99 ALA A O 1
ATOM 806 N N . GLU A 1 100 ? 9.347 3.219 4.453 1.00 97.50 100 GLU A N 1
ATOM 807 C CA . GLU A 1 100 ? 9.789 3.988 5.621 1.00 97.50 100 GLU A CA 1
ATOM 808 C C . GLU A 1 100 ? 8.847 3.798 6.811 1.00 97.50 100 GLU A C 1
ATOM 810 O O . GLU A 1 100 ? 9.311 3.647 7.941 1.00 97.50 100 GLU A O 1
ATOM 815 N N . ASP A 1 101 ? 7.543 3.726 6.559 1.00 95.50 101 ASP A N 1
ATOM 816 C CA . ASP A 1 101 ? 6.537 3.430 7.571 1.00 95.50 101 ASP A CA 1
ATOM 817 C C . ASP A 1 101 ? 6.734 2.018 8.152 1.00 95.50 101 ASP A C 1
ATOM 819 O O . ASP A 1 101 ? 6.902 1.879 9.363 1.00 95.50 101 ASP A O 1
ATOM 823 N N . MET A 1 102 ? 6.864 0.988 7.303 1.00 94.50 102 MET A N 1
ATOM 824 C CA . MET A 1 102 ? 7.188 -0.387 7.731 1.00 94.50 102 MET A CA 1
ATOM 825 C C . MET A 1 102 ? 8.480 -0.470 8.544 1.00 94.50 102 MET A C 1
ATOM 827 O O . MET A 1 102 ? 8.536 -1.155 9.565 1.00 94.50 102 MET A O 1
ATOM 831 N N . LYS A 1 103 ? 9.514 0.268 8.128 1.00 95.06 103 LYS A N 1
ATOM 832 C CA . LYS A 1 103 ? 10.789 0.340 8.846 1.00 95.06 103 LYS A CA 1
ATOM 833 C C . LYS A 1 103 ? 10.654 1.034 10.199 1.00 95.06 103 LYS A C 1
ATOM 835 O O . LYS A 1 103 ? 11.212 0.555 11.177 1.00 95.06 103 LYS A O 1
ATOM 840 N N . SER A 1 104 ? 9.984 2.182 10.244 1.00 94.06 104 SER A N 1
ATOM 841 C CA . SER A 1 104 ? 9.905 3.018 11.449 1.00 94.06 104 SER A CA 1
ATOM 842 C C . SER A 1 104 ? 9.021 2.412 12.535 1.00 94.06 104 SER A C 1
ATOM 844 O O . SER A 1 104 ? 9.292 2.605 13.717 1.00 94.06 104 SER A O 1
ATOM 846 N N . GLN A 1 105 ? 8.003 1.657 12.127 1.00 89.69 105 GLN A N 1
ATOM 847 C CA . GLN A 1 105 ? 7.043 1.010 13.014 1.00 89.69 105 GLN A CA 1
ATOM 848 C C . GLN A 1 105 ? 7.291 -0.505 13.173 1.00 89.69 105 GLN A C 1
ATOM 850 O O . GLN A 1 105 ? 6.481 -1.195 13.788 1.00 89.69 105 GLN A O 1
ATOM 855 N N . GLU A 1 106 ? 8.392 -1.024 12.615 1.00 91.44 106 GLU A N 1
ATOM 856 C CA . GLU A 1 106 ? 8.826 -2.430 12.700 1.00 91.44 106 GLU A CA 1
ATOM 857 C C . GLU A 1 106 ? 7.721 -3.455 12.375 1.00 91.44 106 GLU A C 1
ATOM 859 O O . GLU A 1 106 ? 7.544 -4.465 13.064 1.00 91.44 106 GLU A O 1
ATOM 864 N N . TYR A 1 107 ? 6.972 -3.212 11.299 1.00 91.69 107 TYR A N 1
ATOM 865 C CA . TYR A 1 107 ? 5.901 -4.100 10.851 1.00 91.69 107 TYR A CA 1
ATOM 866 C C . TYR A 1 107 ? 6.050 -4.474 9.377 1.00 91.69 107 TYR A C 1
ATOM 868 O O . TYR A 1 107 ? 6.709 -3.791 8.597 1.00 91.69 107 TYR A O 1
ATOM 876 N N . PHE A 1 108 ? 5.379 -5.558 8.992 1.00 92.56 108 PHE A N 1
ATOM 877 C CA . PHE A 1 108 ? 5.298 -5.999 7.606 1.00 92.56 108 PHE A CA 1
ATOM 878 C C . PHE A 1 108 ? 3.858 -6.404 7.270 1.00 92.56 108 PHE A C 1
ATOM 880 O O . PHE A 1 108 ? 3.434 -7.534 7.520 1.00 92.56 108 PHE A O 1
ATOM 887 N N . ALA A 1 109 ? 3.075 -5.442 6.776 1.00 91.31 109 ALA A N 1
ATOM 888 C CA . ALA A 1 109 ? 1.671 -5.620 6.401 1.00 91.31 109 ALA A CA 1
ATOM 889 C C . ALA A 1 109 ? 1.211 -4.518 5.432 1.00 91.31 109 ALA A C 1
ATOM 891 O O . ALA A 1 109 ? 1.827 -3.457 5.347 1.00 91.31 109 ALA A O 1
ATOM 892 N N . HIS A 1 110 ? 0.092 -4.734 4.735 1.00 89.00 110 HIS A N 1
ATOM 893 C CA . HIS A 1 110 ? -0.502 -3.726 3.844 1.00 89.00 110 HIS A CA 1
ATOM 894 C C . HIS A 1 110 ? -1.063 -2.508 4.596 1.00 89.00 110 HIS A C 1
ATOM 896 O O . HIS A 1 110 ? -0.991 -1.381 4.111 1.00 89.00 110 HIS A O 1
ATOM 902 N N . VAL A 1 111 ? -1.542 -2.718 5.820 1.00 87.38 111 VAL A N 1
ATOM 903 C CA . VAL A 1 111 ? -2.080 -1.672 6.697 1.00 87.38 111 VAL A CA 1
ATOM 904 C C . VAL A 1 111 ? -1.102 -1.453 7.842 1.00 87.38 111 VAL A C 1
ATOM 906 O O . VAL A 1 111 ? -0.648 -2.430 8.444 1.00 87.38 111 VAL A O 1
ATOM 909 N N . SER A 1 112 ? -0.747 -0.198 8.115 1.00 79.00 112 SER A N 1
ATOM 910 C CA . SER A 1 112 ? 0.111 0.117 9.258 1.00 79.00 112 SER A CA 1
ATOM 911 C C . SER A 1 112 ? -0.611 -0.113 10.591 1.00 79.00 112 SER A C 1
ATOM 913 O O . SER A 1 112 ? -1.845 -0.134 10.625 1.00 79.00 112 SER A O 1
ATOM 915 N N . PRO A 1 113 ? 0.121 -0.262 11.708 1.00 79.50 113 PRO A N 1
ATOM 916 C CA . PRO A 1 113 ? -0.474 -0.293 13.045 1.00 79.50 113 PRO A CA 1
ATOM 917 C C . PR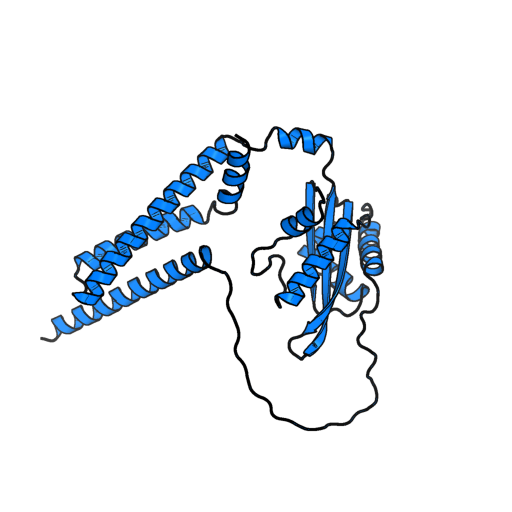O A 1 113 ? -1.375 0.917 13.345 1.00 79.50 113 PRO A C 1
ATOM 919 O O . PRO A 1 113 ? -2.380 0.766 14.036 1.00 79.50 113 PRO A O 1
ATOM 922 N N . ASP A 1 114 ? -1.059 2.082 12.769 1.00 79.25 114 ASP A N 1
ATOM 923 C CA . ASP A 1 114 ? -1.844 3.322 12.868 1.00 79.25 114 ASP A CA 1
ATOM 924 C C . ASP A 1 114 ? -3.003 3.407 11.849 1.00 79.25 114 ASP A C 1
ATOM 926 O O . ASP A 1 114 ? -3.659 4.443 11.725 1.00 79.25 114 ASP A O 1
ATOM 930 N N . GLY A 1 115 ? -3.254 2.341 11.083 1.00 79.25 115 GLY A N 1
ATOM 931 C CA . GLY A 1 115 ? -4.314 2.297 10.075 1.00 79.25 115 GLY A CA 1
ATOM 932 C C . GLY A 1 115 ? -3.995 3.068 8.792 1.00 79.25 115 GLY A C 1
ATOM 933 O O . GLY A 1 115 ? -4.909 3.430 8.054 1.00 79.25 115 GLY A O 1
ATOM 934 N N . VAL A 1 116 ? -2.719 3.354 8.512 1.00 78.19 116 VAL A N 1
ATOM 935 C CA . VAL A 1 116 ? -2.309 3.952 7.236 1.00 78.19 116 VAL A CA 1
ATOM 936 C C . VAL A 1 116 ? -2.369 2.879 6.156 1.00 78.19 116 VAL A C 1
ATOM 938 O O . VAL A 1 116 ? -1.655 1.875 6.208 1.00 78.19 116 VAL A O 1
ATOM 941 N N . GLU A 1 117 ? -3.220 3.110 5.163 1.00 86.19 117 GLU A N 1
ATOM 942 C CA . GLU A 1 117 ? -3.423 2.218 4.025 1.00 86.19 117 GLU A CA 1
ATOM 943 C C . GLU A 1 117 ? -2.875 2.850 2.740 1.00 86.19 117 GLU A C 1
ATOM 945 O O . GLU A 1 117 ? -2.595 4.053 2.672 1.00 86.19 117 GLU A O 1
ATOM 950 N N . LEU A 1 118 ? -2.747 2.043 1.683 1.00 85.88 118 LEU A N 1
ATOM 951 C CA . LEU A 1 118 ? -2.219 2.466 0.382 1.00 85.88 118 LEU A CA 1
ATOM 952 C C . LEU A 1 118 ? -2.841 3.782 -0.113 1.00 85.88 118 LEU A C 1
ATOM 954 O O . LEU A 1 118 ? -2.139 4.682 -0.575 1.00 85.88 118 LEU A O 1
ATOM 958 N N . TRP A 1 119 ? -4.161 3.941 0.012 1.00 82.62 119 TRP A N 1
ATOM 959 C CA . TRP A 1 119 ? -4.833 5.152 -0.460 1.00 82.62 119 TRP A CA 1
ATOM 960 C C . TRP A 1 119 ? -4.468 6.407 0.324 1.00 82.62 119 TRP A C 1
ATOM 962 O O . TRP A 1 119 ? -4.535 7.490 -0.257 1.00 82.62 119 TRP A O 1
ATOM 972 N N . ASN A 1 120 ? -4.113 6.298 1.607 1.00 86.00 120 ASN A N 1
ATOM 973 C CA . ASN A 1 120 ? -3.659 7.439 2.395 1.00 86.00 120 ASN A CA 1
ATOM 974 C C . ASN A 1 120 ? -2.334 7.953 1.830 1.00 86.00 120 ASN A C 1
ATOM 976 O O . ASN A 1 120 ? -2.204 9.149 1.575 1.00 86.00 120 ASN A O 1
ATOM 980 N N . LEU A 1 121 ? -1.402 7.038 1.557 1.00 81.06 121 LEU A N 1
ATOM 981 C CA . LEU A 1 121 ? -0.080 7.353 1.016 1.00 81.06 121 LEU A CA 1
ATOM 982 C C . LEU A 1 121 ? -0.171 7.929 -0.400 1.00 81.06 121 LEU A C 1
ATOM 984 O O . LEU A 1 121 ? 0.452 8.945 -0.696 1.00 81.06 121 LEU A O 1
ATOM 988 N N . VAL A 1 122 ? -0.991 7.327 -1.265 1.00 82.56 122 VAL A N 1
ATOM 989 C CA . VAL A 1 122 ? -1.198 7.801 -2.644 1.00 82.56 122 VAL A CA 1
ATOM 990 C C . VAL A 1 122 ? -1.883 9.181 -2.667 1.00 82.56 122 VAL A C 1
ATOM 992 O O . VAL A 1 122 ? -1.514 10.048 -3.461 1.00 82.56 122 VAL A O 1
ATOM 995 N N . GLN A 1 123 ? -2.832 9.443 -1.758 1.00 83.56 123 GLN A N 1
ATOM 996 C CA . GLN A 1 123 ? -3.436 10.777 -1.609 1.00 83.56 123 GLN A CA 1
ATOM 997 C C . GLN A 1 123 ? -2.446 11.805 -1.050 1.00 83.56 123 GLN A C 1
ATOM 999 O O . GLN A 1 123 ? -2.452 12.954 -1.492 1.00 83.56 123 GLN A O 1
ATOM 1004 N N . GLN A 1 124 ? -1.586 11.407 -0.108 1.00 87.25 124 GLN A N 1
ATOM 1005 C CA . GLN A 1 124 ? -0.575 12.278 0.495 1.00 87.25 124 GLN A CA 1
ATOM 1006 C C . GLN A 1 124 ? 0.425 12.808 -0.541 1.00 87.25 124 GLN A C 1
ATOM 1008 O O . GLN A 1 124 ? 0.820 13.970 -0.467 1.00 87.25 124 GLN A O 1
ATOM 1013 N N . VAL A 1 125 ? 0.777 11.998 -1.544 1.00 89.12 125 VAL A N 1
ATOM 1014 C CA . VAL A 1 125 ? 1.634 12.411 -2.673 1.00 89.12 125 VAL A CA 1
ATOM 1015 C C . VAL A 1 125 ? 0.864 13.115 -3.802 1.00 89.12 125 VAL A C 1
ATOM 1017 O O . VAL A 1 125 ? 1.427 13.401 -4.858 1.00 89.12 125 VAL A O 1
ATOM 1020 N N . GLY A 1 126 ? -0.428 13.400 -3.601 1.00 85.25 126 GLY A N 1
ATOM 1021 C CA . GLY A 1 126 ? -1.267 14.147 -4.540 1.00 85.25 126 GLY A CA 1
ATOM 1022 C C . GLY A 1 126 ? -1.698 13.370 -5.786 1.00 85.25 126 GLY A C 1
ATOM 1023 O O . GLY A 1 126 ? -2.140 13.988 -6.756 1.00 85.25 126 GLY A O 1
ATOM 1024 N N . TYR A 1 127 ? -1.591 12.039 -5.787 1.00 84.44 127 TYR A N 1
ATOM 1025 C CA . TYR A 1 127 ? -1.945 11.220 -6.941 1.00 84.44 127 TYR A CA 1
ATOM 1026 C C . TYR A 1 127 ? -3.432 10.834 -6.917 1.00 84.44 127 TYR A C 1
ATOM 1028 O O . TYR A 1 127 ? -3.946 10.301 -5.934 1.00 84.44 127 TYR A O 1
ATOM 1036 N N . SER A 1 128 ? -4.141 11.110 -8.015 1.00 85.69 128 SER A N 1
ATOM 1037 C CA . SER A 1 128 ? -5.559 10.762 -8.184 1.00 85.69 128 SER A CA 1
ATOM 1038 C C . SER A 1 128 ? -5.697 9.534 -9.073 1.00 85.69 128 SER A C 1
ATOM 1040 O O . SER A 1 128 ? -5.206 9.526 -10.201 1.00 85.69 128 SER A O 1
ATOM 1042 N N . TYR A 1 129 ? -6.409 8.522 -8.592 1.00 87.88 129 TYR A N 1
ATOM 1043 C CA . TYR A 1 129 ? -6.484 7.212 -9.230 1.00 87.88 129 TYR A CA 1
ATOM 1044 C C . TYR A 1 129 ? -7.927 6.728 -9.389 1.00 87.88 129 TYR A C 1
ATOM 1046 O O . TYR A 1 129 ? -8.833 7.176 -8.687 1.00 87.88 129 TYR A O 1
ATOM 1054 N N . SER A 1 130 ? -8.128 5.794 -10.317 1.00 85.31 130 SER A N 1
ATOM 1055 C CA . SER A 1 130 ? -9.366 5.016 -10.462 1.00 85.31 130 SER A CA 1
ATOM 1056 C C . SER A 1 130 ? -9.241 3.626 -9.831 1.00 85.31 130 SER A C 1
ATOM 1058 O O . SER A 1 130 ? -10.182 3.147 -9.204 1.00 85.31 130 SER A O 1
ATOM 1060 N N . VAL A 1 131 ? -8.058 3.017 -9.936 1.00 88.38 131 VAL A N 1
ATOM 1061 C CA . VAL A 1 131 ? -7.700 1.718 -9.353 1.00 88.38 131 VAL A CA 1
ATOM 1062 C C . VAL A 1 131 ? -6.287 1.822 -8.783 1.00 88.38 131 VAL A C 1
ATOM 1064 O O . VAL A 1 131 ? -5.443 2.489 -9.382 1.00 88.38 131 VAL A O 1
ATOM 1067 N N . ILE A 1 132 ? -6.033 1.181 -7.640 1.00 94.00 132 ILE A N 1
ATOM 1068 C CA . ILE A 1 132 ? -4.713 1.075 -6.995 1.00 94.00 132 ILE A CA 1
ATOM 1069 C C . ILE A 1 132 ? -4.489 -0.339 -6.468 1.00 94.00 132 ILE A C 1
ATOM 1071 O O . ILE A 1 132 ? -5.444 -1.020 -6.095 1.00 94.00 132 ILE A O 1
ATOM 1075 N N . ALA A 1 133 ? -3.230 -0.764 -6.413 1.00 96.69 133 ALA A N 1
ATOM 1076 C CA . ALA A 1 133 ? -2.831 -2.039 -5.825 1.00 96.69 133 ALA A CA 1
ATOM 1077 C C . ALA A 1 133 ? -1.427 -1.956 -5.210 1.00 96.69 133 ALA A C 1
ATOM 1079 O O . ALA A 1 133 ? -0.632 -1.096 -5.590 1.00 96.69 133 ALA A O 1
ATOM 1080 N N . GLU A 1 134 ? -1.118 -2.865 -4.285 1.00 98.31 134 GLU A N 1
ATOM 1081 C CA . GLU A 1 134 ? 0.174 -2.935 -3.595 1.00 98.31 134 GLU A CA 1
ATOM 1082 C C . GLU A 1 134 ? 0.703 -4.373 -3.569 1.00 98.31 134 GLU A C 1
ATOM 1084 O O . GLU A 1 134 ? -0.036 -5.316 -3.278 1.00 98.31 134 GLU A O 1
ATOM 1089 N N . ASN A 1 135 ? 2.002 -4.517 -3.822 1.00 98.38 135 ASN A N 1
ATOM 1090 C CA . ASN A 1 135 ? 2.783 -5.690 -3.447 1.00 98.38 135 ASN A CA 1
ATOM 1091 C C . ASN A 1 135 ? 3.850 -5.270 -2.434 1.00 98.38 135 ASN A C 1
ATOM 1093 O O . ASN A 1 135 ? 4.506 -4.246 -2.619 1.00 98.38 135 ASN A O 1
ATOM 1097 N N . ILE A 1 136 ? 4.071 -6.091 -1.408 1.00 97.06 136 ILE A N 1
ATOM 1098 C CA . ILE A 1 136 ? 5.171 -5.920 -0.452 1.00 97.06 136 ILE A CA 1
ATOM 1099 C C . ILE A 1 136 ? 5.982 -7.211 -0.344 1.00 97.06 136 ILE A C 1
ATOM 1101 O O . ILE A 1 136 ? 5.459 -8.309 -0.543 1.00 97.06 136 ILE A O 1
ATOM 1105 N N . ALA A 1 137 ? 7.273 -7.089 -0.061 1.00 94.56 137 ALA A N 1
ATOM 1106 C CA . ALA A 1 137 ? 8.168 -8.208 0.212 1.00 94.56 137 ALA A CA 1
ATOM 1107 C C . ALA A 1 137 ? 9.237 -7.802 1.233 1.00 94.56 137 ALA A C 1
ATOM 1109 O O . ALA A 1 137 ? 9.620 -6.639 1.309 1.00 94.56 137 ALA A O 1
ATOM 1110 N N . GLU A 1 138 ? 9.738 -8.764 2.002 1.00 91.69 138 GLU A N 1
ATOM 1111 C CA . GLU A 1 138 ? 10.851 -8.569 2.933 1.00 91.69 138 GLU A CA 1
ATOM 1112 C C . GLU A 1 138 ? 11.832 -9.737 2.804 1.00 91.69 138 GLU A C 1
ATOM 1114 O O . GLU A 1 138 ? 11.421 -10.873 2.560 1.00 91.69 138 GLU A O 1
ATOM 1119 N N . GLY A 1 139 ? 13.127 -9.471 2.974 1.00 88.62 139 GLY A N 1
ATOM 1120 C CA . GLY A 1 139 ? 14.157 -10.513 3.046 1.00 88.62 139 GLY A CA 1
ATOM 1121 C C . GLY A 1 139 ? 14.711 -10.974 1.697 1.00 88.62 139 GLY A C 1
ATOM 1122 O O . GLY A 1 139 ? 15.437 -11.966 1.650 1.00 88.62 139 GLY A O 1
ATOM 1123 N N . TYR A 1 140 ? 14.410 -10.250 0.617 1.00 90.06 140 TYR A N 1
ATOM 1124 C CA . TYR A 1 140 ? 14.983 -10.480 -0.710 1.00 90.06 140 TYR A CA 1
ATOM 1125 C C . TYR A 1 140 ? 16.170 -9.552 -0.952 1.00 90.06 140 TYR A C 1
ATOM 1127 O O . TYR A 1 140 ? 16.144 -8.382 -0.577 1.00 90.06 140 TYR A O 1
ATOM 1135 N N . PHE A 1 141 ? 17.211 -10.080 -1.590 1.00 90.50 141 PHE A N 1
ATOM 1136 C CA . PHE A 1 141 ? 18.477 -9.373 -1.803 1.00 90.50 141 PHE A CA 1
ATOM 1137 C C . PHE A 1 141 ? 18.742 -9.046 -3.275 1.00 90.50 141 PHE A C 1
ATOM 1139 O O . PHE A 1 141 ? 19.806 -8.518 -3.575 1.00 90.50 141 PHE A O 1
ATOM 1146 N N . SER A 1 142 ? 17.810 -9.337 -4.188 1.00 89.81 142 SER A N 1
ATOM 1147 C CA . SER A 1 142 ? 17.945 -8.955 -5.596 1.00 89.81 142 SER A CA 1
ATOM 1148 C C . SER A 1 142 ? 16.609 -8.609 -6.249 1.00 89.81 142 SER A C 1
ATOM 1150 O O . SER A 1 142 ? 15.557 -9.097 -5.824 1.00 89.81 142 SER A O 1
ATOM 1152 N N . ALA A 1 143 ? 16.660 -7.807 -7.314 1.00 90.69 143 ALA A N 1
ATOM 1153 C CA . ALA A 1 143 ? 15.492 -7.461 -8.125 1.00 90.69 143 ALA A CA 1
ATOM 1154 C C . ALA A 1 143 ? 14.848 -8.699 -8.781 1.00 90.69 143 ALA A C 1
ATOM 1156 O O . ALA A 1 143 ? 13.627 -8.814 -8.812 1.00 90.69 143 ALA A O 1
ATOM 1157 N N . GLU A 1 144 ? 15.655 -9.647 -9.260 1.00 89.75 144 GLU A N 1
ATOM 1158 C CA . GLU A 1 144 ? 15.172 -10.907 -9.845 1.00 89.75 144 GLU A CA 1
ATOM 1159 C C . GLU A 1 144 ? 14.412 -11.746 -8.810 1.00 89.75 144 GLU A C 1
ATOM 1161 O O . GLU A 1 144 ? 13.244 -12.075 -9.009 1.00 89.75 144 GLU A O 1
ATOM 1166 N N . SER A 1 145 ? 15.028 -11.991 -7.647 1.00 89.38 145 SER A N 1
ATOM 1167 C CA . SER A 1 145 ? 14.442 -12.862 -6.621 1.00 89.38 145 SER A CA 1
ATOM 1168 C C . SER A 1 145 ? 13.119 -12.339 -6.059 1.00 89.38 145 SER A C 1
ATOM 1170 O O . SER A 1 145 ? 12.222 -13.134 -5.779 1.00 89.38 145 SER A O 1
ATOM 1172 N N . VAL A 1 146 ? 12.967 -11.017 -5.906 1.00 94.56 146 VAL A N 1
ATOM 1173 C CA . VAL A 1 146 ? 11.712 -10.434 -5.414 1.00 94.56 146 VAL A CA 1
ATOM 1174 C C . VAL A 1 146 ? 10.599 -10.489 -6.464 1.00 94.56 146 VAL A C 1
ATOM 1176 O O . VAL A 1 146 ? 9.455 -10.792 -6.120 1.00 94.56 146 VAL A O 1
ATOM 1179 N N . VAL A 1 147 ? 10.912 -10.239 -7.742 1.00 90.06 147 VAL A N 1
ATOM 1180 C CA . VAL A 1 147 ? 9.903 -10.264 -8.811 1.00 90.06 147 VAL A CA 1
ATOM 1181 C C . VAL A 1 147 ? 9.426 -11.691 -9.057 1.00 90.06 147 VAL A C 1
ATOM 1183 O O . VAL A 1 147 ? 8.216 -11.906 -9.155 1.00 90.06 147 VAL A O 1
ATOM 1186 N N . ASP A 1 148 ? 10.331 -12.669 -9.057 1.00 85.12 148 ASP A N 1
ATOM 1187 C CA . ASP A 1 148 ? 9.967 -14.085 -9.151 1.00 85.12 148 ASP A CA 1
ATOM 1188 C C . ASP A 1 148 ? 9.063 -14.508 -7.985 1.00 85.12 148 ASP A C 1
ATOM 1190 O O . ASP A 1 148 ? 8.007 -15.110 -8.195 1.00 85.12 148 ASP A O 1
ATOM 1194 N N . ALA A 1 149 ? 9.396 -14.104 -6.755 1.00 81.50 149 ALA A N 1
ATOM 1195 C CA . ALA A 1 149 ? 8.569 -14.394 -5.586 1.00 81.50 149 ALA A CA 1
ATOM 1196 C C . ALA A 1 149 ? 7.167 -13.763 -5.662 1.00 81.50 149 ALA A C 1
ATOM 1198 O O . ALA A 1 149 ? 6.173 -14.380 -5.259 1.00 81.50 149 ALA A O 1
ATOM 1199 N N . TRP A 1 150 ? 7.048 -12.543 -6.196 1.00 95.25 150 TRP A N 1
ATOM 1200 C CA . TRP A 1 150 ? 5.742 -11.945 -6.471 1.00 95.25 150 TRP A CA 1
ATOM 1201 C C . TRP A 1 150 ? 4.984 -12.703 -7.570 1.00 95.25 150 TRP A C 1
ATOM 1203 O O . TRP A 1 150 ? 3.775 -12.895 -7.445 1.00 95.25 150 TRP A O 1
ATOM 1213 N N . MET A 1 151 ? 5.659 -13.196 -8.607 1.00 92.44 151 MET A N 1
ATOM 1214 C CA . MET A 1 151 ? 5.023 -13.977 -9.675 1.00 92.44 151 MET A CA 1
ATOM 1215 C C . MET A 1 151 ? 4.572 -15.377 -9.232 1.00 92.44 151 MET A C 1
ATOM 1217 O O . MET A 1 151 ? 3.571 -15.893 -9.750 1.00 92.44 151 MET A O 1
ATOM 1221 N N . ASP A 1 152 ? 5.238 -15.971 -8.246 1.00 84.62 152 ASP A N 1
ATOM 1222 C CA . ASP A 1 152 ? 4.847 -17.253 -7.650 1.00 84.62 152 ASP A CA 1
ATOM 1223 C C . ASP A 1 152 ? 3.652 -17.129 -6.688 1.00 84.62 152 ASP A C 1
ATOM 1225 O O . ASP A 1 152 ? 2.885 -18.081 -6.509 1.00 84.62 152 ASP A O 1
ATOM 1229 N N . SER A 1 153 ? 3.420 -15.941 -6.124 1.00 82.50 153 SER A N 1
ATOM 1230 C CA . SER A 1 153 ? 2.254 -15.644 -5.286 1.00 82.50 153 SER A CA 1
ATOM 1231 C C . SER A 1 153 ? 1.035 -15.265 -6.128 1.00 82.50 153 SER A C 1
ATOM 1233 O O . SER A 1 153 ? 1.051 -14.291 -6.876 1.00 82.50 153 SER A O 1
ATOM 1235 N N . GLU A 1 154 ? -0.083 -15.983 -5.973 1.00 83.06 154 GLU A N 1
ATOM 1236 C CA . GLU A 1 154 ? -1.308 -15.694 -6.733 1.00 83.06 154 GLU A CA 1
ATOM 1237 C C . GLU A 1 154 ? -1.811 -14.254 -6.528 1.00 83.06 154 GLU A C 1
ATOM 1239 O O . GLU A 1 154 ? -2.233 -13.618 -7.494 1.00 83.06 154 GLU A O 1
ATOM 1244 N N . GLY A 1 155 ? -1.758 -13.741 -5.295 1.00 82.06 155 GLY A N 1
ATOM 1245 C CA . GLY A 1 155 ? -2.197 -12.381 -4.972 1.00 82.06 155 GLY A CA 1
ATOM 1246 C C . GLY A 1 155 ? -1.320 -11.318 -5.632 1.00 82.06 155 GLY A C 1
ATOM 1247 O O . GLY A 1 155 ? -1.828 -10.455 -6.343 1.00 82.06 155 GLY A O 1
ATOM 1248 N N . HIS A 1 156 ? -0.001 -11.431 -5.476 1.00 93.50 156 HIS A N 1
ATOM 1249 C CA . HIS A 1 156 ? 0.938 -10.453 -6.031 1.00 93.50 156 HIS A CA 1
ATOM 1250 C C . HIS A 1 156 ? 0.985 -10.498 -7.566 1.00 93.50 156 HIS A C 1
ATOM 1252 O O . HIS A 1 156 ? 0.979 -9.458 -8.229 1.00 93.50 156 HIS A O 1
ATOM 1258 N N . ARG A 1 157 ? 0.927 -11.702 -8.151 1.00 94.62 157 ARG A N 1
ATOM 1259 C CA . ARG A 1 157 ? 0.843 -11.900 -9.602 1.00 94.62 157 ARG A CA 1
ATOM 1260 C C . ARG A 1 157 ? -0.416 -11.279 -10.207 1.00 94.62 157 ARG A C 1
ATOM 1262 O O . ARG A 1 157 ? -0.346 -10.758 -11.318 1.00 94.62 157 ARG A O 1
ATOM 1269 N N . LYS A 1 158 ? -1.565 -11.329 -9.516 1.00 91.62 158 LYS A N 1
ATOM 1270 C CA . LYS A 1 158 ? -2.805 -10.681 -9.990 1.00 91.62 158 LYS A CA 1
ATOM 1271 C C . LYS A 1 158 ? -2.620 -9.175 -10.163 1.00 91.62 158 LYS A C 1
ATOM 1273 O O . LYS A 1 158 ? -3.088 -8.642 -11.163 1.00 91.62 158 LYS A O 1
ATOM 1278 N N . ASN A 1 159 ? -1.898 -8.525 -9.252 1.00 93.44 159 ASN A N 1
ATOM 1279 C CA . ASN A 1 159 ? -1.574 -7.104 -9.372 1.00 93.44 159 ASN A CA 1
ATOM 1280 C C . ASN A 1 159 ? -0.645 -6.859 -10.571 1.00 93.44 159 ASN A C 1
ATOM 1282 O O . ASN A 1 159 ? -0.986 -6.085 -11.461 1.00 93.44 159 ASN A O 1
ATOM 1286 N N . ILE A 1 160 ? 0.470 -7.595 -10.666 1.00 93.81 160 ILE A N 1
ATOM 1287 C CA . ILE A 1 160 ? 1.449 -7.446 -11.761 1.00 93.81 160 ILE A CA 1
ATOM 1288 C C . ILE A 1 160 ? 0.808 -7.631 -13.143 1.00 93.81 160 ILE A C 1
ATOM 1290 O O . ILE A 1 160 ? 1.150 -6.910 -14.079 1.00 93.81 160 ILE A O 1
ATOM 1294 N N . LEU A 1 161 ? -0.129 -8.572 -13.290 1.00 92.69 161 LEU A N 1
ATOM 1295 C CA . LEU A 1 161 ? -0.776 -8.899 -14.565 1.00 92.69 161 LEU A CA 1
ATOM 1296 C C . LEU A 1 161 ? -2.143 -8.227 -14.768 1.00 92.69 161 LEU A C 1
ATOM 1298 O O . LEU A 1 161 ? -2.852 -8.573 -15.715 1.00 92.69 161 LEU A O 1
ATOM 1302 N N . SER A 1 162 ? -2.541 -7.286 -13.908 1.00 91.88 162 SER A N 1
ATOM 1303 C CA . SER A 1 162 ? -3.819 -6.593 -14.082 1.00 91.88 162 SER A CA 1
ATOM 1304 C C . SER A 1 162 ? -3.805 -5.720 -15.338 1.00 91.88 162 SER A C 1
ATOM 1306 O O . SER A 1 162 ? -2.889 -4.919 -15.545 1.00 91.88 162 SER A O 1
ATOM 1308 N N . VAL A 1 163 ? -4.850 -5.850 -16.158 1.00 93.31 163 VAL A N 1
ATOM 1309 C CA . VAL A 1 163 ? -5.107 -4.985 -17.324 1.00 93.31 163 VAL A CA 1
ATOM 1310 C C . VAL A 1 163 ? -5.603 -3.595 -16.925 1.00 93.31 163 VAL A C 1
ATOM 1312 O O . VAL A 1 163 ? -5.601 -2.693 -17.753 1.00 93.31 163 VAL A O 1
ATOM 1315 N N . GLU A 1 164 ? -6.054 -3.428 -15.680 1.00 91.00 164 GLU A N 1
ATOM 1316 C CA . GLU A 1 164 ? -6.623 -2.172 -15.181 1.00 91.00 164 GLU A CA 1
ATOM 1317 C C . GLU A 1 164 ? -5.561 -1.221 -14.629 1.00 91.00 164 GLU A C 1
ATOM 1319 O O . GLU A 1 164 ? -5.891 -0.091 -14.302 1.00 91.00 164 GLU A O 1
ATOM 1324 N N . LEU A 1 165 ? -4.311 -1.670 -14.481 1.00 94.44 165 LEU A N 1
ATOM 1325 C CA . LEU A 1 165 ? -3.209 -0.874 -13.943 1.00 94.44 165 LEU A CA 1
ATOM 1326 C C . LEU A 1 165 ? -2.330 -0.376 -15.092 1.00 94.44 165 LEU A C 1
ATOM 1328 O O . LEU A 1 165 ? -1.962 -1.149 -15.981 1.00 94.44 165 LEU A O 1
ATOM 1332 N N . GLU A 1 166 ? -1.985 0.909 -15.045 1.00 96.00 166 GLU A N 1
ATOM 1333 C CA . GLU A 1 166 ? -1.266 1.620 -16.111 1.00 96.00 166 GLU A CA 1
ATOM 1334 C C . GLU A 1 166 ? 0.106 2.128 -15.638 1.00 96.00 166 GLU A C 1
ATOM 1336 O O . GLU A 1 166 ? 1.040 2.244 -16.430 1.00 96.00 166 GLU A O 1
ATOM 1341 N N . GLU A 1 167 ? 0.254 2.402 -14.341 1.00 98.31 167 GLU A N 1
ATOM 1342 C CA . GLU A 1 167 ? 1.429 3.038 -13.753 1.00 98.31 167 GLU A CA 1
ATOM 1343 C C . GLU A 1 167 ? 1.962 2.262 -12.543 1.00 98.31 167 GLU A C 1
ATOM 1345 O O . GLU A 1 167 ? 1.220 1.548 -11.864 1.00 98.31 167 GLU A O 1
ATOM 1350 N N . ILE A 1 168 ? 3.261 2.406 -12.275 1.00 98.75 168 ILE A N 1
ATOM 1351 C CA . ILE A 1 168 ? 3.975 1.725 -11.190 1.00 98.75 168 ILE A CA 1
ATOM 1352 C C . ILE A 1 168 ? 4.958 2.664 -10.487 1.00 98.75 168 ILE A C 1
ATOM 1354 O O . ILE A 1 168 ? 5.622 3.490 -11.116 1.00 98.75 168 ILE A O 1
ATOM 1358 N N . GLY A 1 169 ? 5.078 2.496 -9.175 1.00 98.69 169 GLY A N 1
ATOM 1359 C CA . GLY A 1 169 ? 6.163 3.006 -8.352 1.00 98.69 169 GLY A CA 1
ATOM 1360 C C . GLY A 1 169 ? 6.733 1.894 -7.482 1.00 98.69 169 GLY A C 1
ATOM 1361 O O . GLY A 1 169 ? 6.006 0.995 -7.062 1.00 98.69 169 GLY A O 1
ATOM 1362 N N . VAL A 1 170 ? 8.037 1.931 -7.236 1.00 98.81 170 VAL A N 1
ATOM 1363 C CA . VAL A 1 170 ? 8.761 0.903 -6.486 1.00 98.81 170 VAL A CA 1
ATOM 1364 C C . VAL A 1 170 ? 9.674 1.572 -5.468 1.00 98.81 170 VAL A C 1
ATOM 1366 O O . VAL A 1 170 ? 10.188 2.656 -5.720 1.00 98.81 170 VAL A O 1
ATOM 1369 N N . SER A 1 171 ? 9.877 0.926 -4.325 1.00 98.62 171 SER A N 1
ATOM 1370 C CA . SER A 1 171 ? 10.892 1.315 -3.349 1.00 98.62 171 SER A CA 1
ATOM 1371 C C . SER A 1 171 ? 11.636 0.088 -2.846 1.00 98.62 171 SER A C 1
ATOM 1373 O O . SER A 1 171 ? 11.006 -0.919 -2.512 1.00 98.62 171 SER A O 1
ATOM 1375 N N . VAL A 1 172 ? 12.959 0.205 -2.723 1.00 97.88 172 VAL A N 1
ATOM 1376 C CA . VAL A 1 172 ? 13.809 -0.755 -2.013 1.00 97.88 172 VAL A CA 1
ATOM 1377 C C . VAL A 1 172 ? 14.433 -0.046 -0.819 1.00 97.88 172 VAL A C 1
ATOM 1379 O O . VAL A 1 172 ? 15.219 0.884 -0.971 1.00 97.88 172 VAL A O 1
ATOM 1382 N N . LEU A 1 173 ? 14.092 -0.481 0.393 1.00 97.69 173 LEU A N 1
ATOM 1383 C CA . LEU A 1 173 ? 14.600 0.142 1.610 1.00 97.69 173 LEU A CA 1
ATOM 1384 C C . LEU A 1 173 ? 15.395 -0.854 2.446 1.00 97.69 173 LEU A C 1
ATOM 1386 O O . LEU A 1 173 ? 14.894 -1.903 2.848 1.00 97.69 173 LEU A O 1
ATOM 1390 N N . GLU A 1 174 ? 16.640 -0.488 2.746 1.00 95.38 174 GLU A N 1
ATOM 1391 C CA . GLU A 1 174 ? 17.480 -1.241 3.671 1.00 95.38 174 GLU A CA 1
ATOM 1392 C C . GLU A 1 174 ? 16.926 -1.151 5.100 1.00 95.38 174 GLU A C 1
ATOM 1394 O O . GLU A 1 174 ? 16.720 -0.060 5.659 1.00 95.38 174 GLU A O 1
ATOM 1399 N N . ILE A 1 175 ? 16.741 -2.320 5.705 1.00 92.69 175 ILE A N 1
ATOM 1400 C CA . ILE A 1 175 ? 16.319 -2.511 7.090 1.00 92.69 175 ILE A CA 1
ATOM 1401 C C . ILE A 1 175 ? 17.294 -3.453 7.806 1.00 92.69 175 ILE A C 1
ATOM 1403 O O . ILE A 1 175 ? 18.219 -4.017 7.213 1.00 92.69 175 ILE A O 1
ATOM 1407 N N . LYS A 1 176 ? 17.071 -3.656 9.101 1.00 89.06 176 LYS A N 1
ATOM 1408 C CA . LYS A 1 176 ? 17.664 -4.764 9.842 1.00 89.06 176 LYS A CA 1
ATOM 1409 C C . LYS A 1 176 ? 16.565 -5.740 10.221 1.00 89.06 176 LYS A C 1
ATOM 1411 O O . LYS A 1 176 ? 15.490 -5.317 10.626 1.00 89.06 176 LYS A O 1
ATOM 1416 N N . ASN A 1 177 ? 16.832 -7.032 10.080 1.00 83.56 177 ASN A N 1
ATOM 1417 C CA . ASN A 1 177 ? 15.919 -8.055 10.575 1.00 83.56 177 ASN A CA 1
ATOM 1418 C C . ASN A 1 177 ? 16.084 -8.252 12.094 1.00 83.56 177 ASN A C 1
ATOM 1420 O O . ASN A 1 177 ? 16.965 -7.669 12.722 1.00 83.56 177 ASN A O 1
ATOM 1424 N N . LYS A 1 178 ? 15.278 -9.150 12.673 1.00 81.19 178 LYS A N 1
ATOM 1425 C CA . LYS A 1 178 ? 15.289 -9.482 14.113 1.00 81.19 178 LYS A CA 1
ATOM 1426 C C . LYS A 1 178 ? 16.635 -9.978 14.659 1.00 81.19 178 LYS A C 1
ATOM 1428 O O . LYS A 1 178 ? 16.818 -10.023 15.868 1.00 81.19 178 LYS A O 1
ATOM 1433 N N . GLU A 1 179 ? 17.553 -10.387 13.789 1.00 86.00 179 GLU A N 1
ATOM 1434 C CA . GLU A 1 179 ? 18.900 -10.833 14.154 1.00 86.00 179 GLU A CA 1
ATOM 1435 C C . GLU A 1 179 ? 19.952 -9.733 13.927 1.00 86.00 179 GLU A C 1
ATOM 1437 O O . GLU A 1 179 ? 21.142 -10.028 13.843 1.00 86.00 179 GLU A O 1
ATOM 1442 N N . GLU A 1 180 ? 19.526 -8.473 13.777 1.00 86.31 180 GLU A N 1
ATOM 1443 C CA . GLU A 1 180 ? 20.373 -7.309 13.479 1.00 86.31 180 GLU A CA 1
ATOM 1444 C C . GLU A 1 180 ? 21.166 -7.431 12.168 1.00 86.31 180 GLU A C 1
ATOM 1446 O O . GLU A 1 180 ? 22.109 -6.674 11.911 1.00 86.31 180 GLU A O 1
ATOM 1451 N N . ARG A 1 181 ? 20.776 -8.369 11.299 1.00 85.81 181 ARG A N 1
ATOM 1452 C CA . ARG A 1 181 ? 21.397 -8.547 9.989 1.00 85.81 181 ARG A CA 1
ATOM 1453 C C . ARG A 1 181 ? 20.715 -7.635 8.984 1.00 85.81 181 ARG A C 1
ATOM 1455 O O . ARG A 1 181 ? 19.493 -7.478 8.997 1.00 85.81 181 ARG A O 1
ATOM 1462 N N . LYS A 1 182 ? 21.523 -7.065 8.091 1.00 88.75 182 LYS A N 1
ATOM 1463 C CA . LYS A 1 182 ? 21.041 -6.298 6.941 1.00 88.75 182 LYS A CA 1
ATOM 1464 C C . LYS A 1 182 ? 20.001 -7.121 6.175 1.00 88.75 182 LYS A C 1
ATOM 1466 O O . LYS A 1 182 ? 20.226 -8.301 5.918 1.00 88.75 182 LYS A O 1
ATOM 1471 N N . SER A 1 183 ? 18.882 -6.491 5.856 1.00 92.69 183 SER A N 1
ATOM 1472 C CA . SER A 1 183 ? 17.765 -7.037 5.089 1.00 92.69 183 SER A CA 1
ATOM 1473 C C . SER A 1 183 ? 17.137 -5.895 4.281 1.00 92.69 183 SER A C 1
ATOM 1475 O O . SER A 1 183 ? 17.568 -4.744 4.379 1.00 92.69 183 SER A O 1
ATOM 1477 N N . TYR A 1 184 ? 16.120 -6.200 3.488 1.00 93.25 184 TYR A N 1
ATOM 1478 C CA . TYR A 1 184 ? 15.423 -5.226 2.658 1.00 93.25 184 TYR A CA 1
ATOM 1479 C C . TYR A 1 184 ? 13.922 -5.405 2.779 1.00 93.25 184 TYR A C 1
ATOM 1481 O O . TYR A 1 184 ? 13.437 -6.537 2.828 1.00 93.25 184 TYR A O 1
ATOM 1489 N N . VAL A 1 185 ? 13.209 -4.283 2.787 1.00 96.75 185 VAL A N 1
ATOM 1490 C CA . VAL A 1 185 ? 11.773 -4.236 2.534 1.00 96.75 185 VAL A CA 1
ATOM 1491 C C . VAL A 1 185 ? 11.544 -3.612 1.161 1.00 96.75 185 VAL A C 1
ATOM 1493 O O . VAL A 1 185 ? 12.177 -2.618 0.799 1.00 96.75 185 VAL A O 1
ATOM 1496 N N . LEU A 1 186 ? 10.680 -4.240 0.373 1.00 98.12 186 LEU A N 1
ATOM 1497 C CA . LEU A 1 186 ? 10.412 -3.901 -1.015 1.00 98.12 186 LEU A CA 1
ATOM 1498 C C . LEU A 1 186 ? 8.924 -3.652 -1.188 1.00 98.12 186 LEU A C 1
ATOM 1500 O O . LEU A 1 186 ? 8.100 -4.424 -0.699 1.00 98.12 186 LEU A O 1
ATOM 1504 N N . VAL A 1 187 ? 8.593 -2.584 -1.900 1.00 98.75 187 VAL A N 1
ATOM 1505 C CA . VAL A 1 187 ? 7.215 -2.146 -2.117 1.00 98.75 187 VAL A CA 1
ATOM 1506 C C . VAL A 1 187 ? 7.012 -1.872 -3.601 1.00 98.75 187 VAL A C 1
ATOM 1508 O O . VAL A 1 187 ? 7.829 -1.179 -4.201 1.00 98.75 187 VAL A O 1
ATOM 1511 N N . GLN A 1 188 ? 5.924 -2.379 -4.184 1.00 98.62 188 GLN A N 1
ATOM 1512 C CA . GLN A 1 188 ? 5.406 -1.942 -5.484 1.00 98.62 188 GLN A CA 1
ATOM 1513 C C . GLN A 1 188 ? 4.009 -1.368 -5.297 1.00 98.62 188 GLN A C 1
ATOM 1515 O O . GLN A 1 188 ? 3.105 -2.073 -4.851 1.00 98.62 188 GLN A O 1
ATOM 1520 N N . HIS A 1 189 ? 3.819 -0.112 -5.678 1.00 98.69 189 HIS A N 1
ATOM 1521 C CA . HIS A 1 189 ? 2.505 0.504 -5.802 1.00 98.69 189 HIS A CA 1
ATOM 1522 C C . HIS A 1 189 ? 2.143 0.600 -7.275 1.00 98.69 189 HIS A C 1
ATOM 1524 O O . HIS A 1 189 ? 2.947 1.030 -8.097 1.00 98.69 189 HIS A O 1
ATOM 1530 N N . PHE A 1 190 ? 0.913 0.238 -7.599 1.00 98.12 190 PHE A N 1
ATOM 1531 C CA . PHE A 1 190 ? 0.371 0.327 -8.943 1.00 98.12 190 PHE A CA 1
ATOM 1532 C C . PHE A 1 190 ? -0.848 1.230 -8.942 1.00 98.12 190 PHE A C 1
ATOM 1534 O O . PHE A 1 190 ? -1.600 1.247 -7.964 1.00 98.12 190 PHE A O 1
ATOM 1541 N N . ALA A 1 191 ? -1.092 1.919 -10.050 1.00 96.25 191 ALA A N 1
ATOM 1542 C CA . ALA A 1 191 ? -2.331 2.657 -10.222 1.00 96.25 191 ALA A CA 1
ATOM 1543 C C . ALA A 1 191 ? -2.768 2.750 -11.684 1.00 96.25 191 ALA A C 1
ATOM 1545 O O . ALA A 1 191 ? -1.966 2.603 -12.604 1.00 96.25 191 ALA A O 1
ATOM 1546 N N . ALA A 1 192 ? -4.046 3.050 -11.888 1.00 92.81 192 ALA A N 1
ATOM 1547 C CA . ALA A 1 192 ? -4.503 3.737 -13.088 1.00 92.81 192 ALA A CA 1
ATOM 1548 C C . ALA A 1 192 ? -4.937 5.161 -12.727 1.00 92.81 192 ALA A C 1
ATOM 1550 O O . ALA A 1 192 ? -5.700 5.338 -11.765 1.00 92.81 192 ALA A O 1
ATOM 1551 N N . PRO A 1 193 ? -4.501 6.179 -13.488 1.00 90.56 193 PRO A N 1
ATOM 1552 C CA . PRO A 1 193 ? -4.844 7.562 -13.201 1.00 90.56 193 PRO A CA 1
ATOM 1553 C C . PRO A 1 193 ? -6.352 7.787 -13.338 1.00 90.56 193 PRO A C 1
ATOM 1555 O O . PRO A 1 193 ? -7.033 7.198 -14.182 1.00 90.56 193 PRO A O 1
ATOM 1558 N N . GLN A 1 194 ? -6.903 8.667 -12.503 1.00 84.75 194 GLN A N 1
ATOM 1559 C CA . GLN A 1 194 ? -8.297 9.075 -12.652 1.00 84.75 194 GLN A CA 1
ATOM 1560 C C . GLN A 1 194 ? -8.451 9.934 -13.916 1.00 84.75 194 GLN A C 1
ATOM 1562 O O . GLN A 1 194 ? -7.823 10.988 -14.040 1.00 84.75 194 GLN A O 1
ATOM 1567 N N . LYS A 1 195 ? -9.318 9.526 -14.849 1.00 79.44 195 LYS A N 1
ATOM 1568 C CA . LYS A 1 195 ? -9.589 10.314 -16.061 1.00 79.44 195 LYS A CA 1
ATOM 1569 C C . LYS A 1 195 ? -10.413 11.556 -15.718 1.00 79.44 195 LYS A C 1
ATOM 1571 O O . LYS A 1 195 ? -11.290 11.541 -14.854 1.00 79.44 195 LYS A O 1
ATOM 1576 N N . GLU A 1 196 ? -10.159 12.653 -16.428 1.00 58.97 196 GLU A N 1
ATOM 1577 C CA . GLU A 1 196 ? -10.779 13.959 -16.156 1.00 58.97 196 GLU A CA 1
ATOM 1578 C C . GLU A 1 196 ? -12.319 13.942 -16.291 1.00 58.97 196 GLU A C 1
ATOM 1580 O O . GLU A 1 196 ? -13.017 14.673 -15.582 1.00 58.97 196 GLU A O 1
ATOM 1585 N N . LEU A 1 197 ? -12.863 13.069 -17.153 1.00 55.00 197 LEU A N 1
ATOM 1586 C CA . LEU A 1 197 ? -14.308 12.826 -17.264 1.00 55.00 197 LEU A CA 1
ATOM 1587 C C . LEU A 1 197 ? -14.881 12.140 -16.011 1.00 55.00 197 LEU A C 1
ATOM 1589 O O . LEU A 1 197 ? -15.896 12.594 -15.480 1.00 55.00 197 LEU A O 1
ATOM 1593 N N . ASP A 1 198 ? -14.200 11.112 -15.500 1.00 53.97 198 ASP A N 1
ATOM 1594 C CA . ASP A 1 198 ? -14.619 10.355 -14.312 1.00 53.97 198 ASP A CA 1
ATOM 1595 C C . ASP A 1 198 ? -14.573 11.227 -13.052 1.00 53.97 198 ASP A C 1
ATOM 1597 O O . ASP A 1 198 ? -15.413 11.105 -12.159 1.00 53.97 198 ASP A O 1
ATOM 1601 N N . ARG A 1 199 ? -13.636 12.182 -12.991 1.00 50.28 199 ARG A N 1
ATOM 1602 C CA . ARG A 1 199 ? -13.558 13.176 -11.911 1.00 50.28 199 ARG A CA 1
ATOM 1603 C C . ARG A 1 199 ? -14.788 14.091 -11.863 1.00 50.28 199 ARG A C 1
ATOM 1605 O O . ARG A 1 199 ? -15.302 14.362 -10.785 1.00 50.28 199 ARG A O 1
ATOM 1612 N N . LYS A 1 200 ? -15.294 14.557 -13.011 1.00 45.09 200 LYS A N 1
ATOM 1613 C CA . LYS A 1 200 ? -16.511 15.395 -13.057 1.00 45.09 200 LYS A CA 1
ATOM 1614 C C . LYS A 1 200 ? -17.771 14.608 -12.699 1.00 45.09 200 LYS A C 1
ATOM 1616 O O . LYS A 1 200 ? -18.628 15.143 -12.007 1.00 45.09 200 LYS A O 1
ATOM 1621 N N . GLN A 1 201 ? -17.857 13.348 -13.122 1.00 47.91 201 GLN A N 1
ATOM 1622 C CA . GLN A 1 201 ? -19.004 12.487 -12.831 1.00 47.91 201 GLN A CA 1
ATOM 1623 C C . GLN A 1 201 ? -19.024 12.004 -11.370 1.00 47.91 201 GLN A C 1
ATOM 1625 O O . GLN A 1 201 ? -20.084 11.934 -10.758 1.00 47.91 201 GLN A O 1
ATOM 1630 N N . SER A 1 202 ? -17.858 11.743 -10.770 1.00 48.50 202 SER A N 1
ATOM 1631 C CA . SER A 1 202 ? -17.745 11.385 -9.347 1.00 48.50 202 SER A CA 1
ATOM 1632 C C . SER A 1 202 ? -18.072 12.544 -8.403 1.00 48.50 202 SER A C 1
ATOM 1634 O O . SER A 1 202 ? -18.683 12.292 -7.369 1.00 48.50 202 SER A O 1
ATOM 1636 N N . ILE A 1 203 ? -17.774 13.799 -8.771 1.00 46.16 203 ILE A N 1
ATOM 1637 C CA . ILE A 1 203 ? -18.198 14.999 -8.016 1.00 46.16 203 ILE A CA 1
ATOM 1638 C C . ILE A 1 203 ? -19.731 15.076 -7.881 1.00 46.16 203 ILE A C 1
ATOM 1640 O O . ILE A 1 203 ? -20.233 15.544 -6.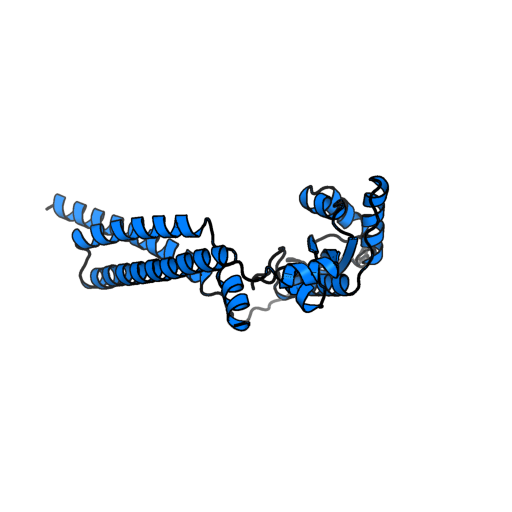863 1.00 46.16 203 ILE A O 1
ATOM 1644 N N . GLU A 1 204 ? -20.484 14.569 -8.858 1.00 41.56 204 GLU A N 1
ATOM 1645 C CA . GLU A 1 204 ? -21.953 14.585 -8.838 1.00 41.56 204 GLU A CA 1
ATOM 1646 C C . GLU A 1 204 ? -22.563 13.472 -7.948 1.00 41.56 204 GLU A C 1
ATOM 1648 O O . GLU A 1 204 ? -23.736 13.547 -7.587 1.00 41.56 204 GLU A O 1
ATOM 1653 N N . VAL A 1 205 ? -21.775 12.462 -7.536 1.00 48.31 205 VAL A N 1
ATOM 1654 C CA . VAL A 1 205 ? -22.251 11.230 -6.856 1.00 48.31 205 VAL A CA 1
ATOM 1655 C C . VAL A 1 205 ? -21.791 11.116 -5.384 1.00 48.31 205 VAL A C 1
ATOM 1657 O O . VAL A 1 205 ? -22.116 10.149 -4.699 1.00 48.31 205 VAL A O 1
ATOM 1660 N N . VAL A 1 206 ? -21.087 12.112 -4.830 1.00 50.72 206 VAL A N 1
ATOM 1661 C CA . VAL A 1 206 ? -20.393 11.997 -3.522 1.00 50.72 206 VAL A CA 1
ATOM 1662 C C . VAL A 1 206 ? -21.310 11.780 -2.299 1.00 50.72 206 VAL A C 1
ATOM 1664 O O . VAL A 1 206 ? -20.840 11.251 -1.297 1.00 50.72 206 VAL A O 1
ATOM 1667 N N . CYS A 1 207 ? -22.610 12.094 -2.351 1.00 55.59 207 CYS A N 1
ATOM 1668 C CA . CYS A 1 207 ? -23.510 11.920 -1.197 1.00 55.59 207 CYS A CA 1
ATOM 1669 C C . CYS A 1 207 ? -24.854 11.280 -1.573 1.00 55.59 207 CYS A C 1
ATOM 1671 O O . CYS A 1 207 ? -25.917 11.900 -1.471 1.00 55.59 207 CYS A O 1
ATOM 1673 N N . ASP A 1 208 ? -24.827 10.004 -1.958 1.00 62.03 208 ASP A N 1
ATOM 1674 C CA . ASP A 1 208 ? -26.042 9.202 -2.101 1.00 62.03 208 ASP A CA 1
ATOM 1675 C C . ASP A 1 208 ? -26.858 9.202 -0.782 1.00 62.03 208 ASP A C 1
ATOM 1677 O O . ASP A 1 208 ? -26.388 8.815 0.300 1.00 62.03 208 ASP A O 1
ATOM 1681 N N . GLN A 1 209 ? -28.115 9.657 -0.867 1.00 65.56 209 GLN A N 1
ATOM 1682 C CA . GLN A 1 209 ? -29.008 9.824 0.286 1.00 65.56 209 GLN A CA 1
ATOM 1683 C C . GLN A 1 209 ? -29.372 8.494 0.966 1.00 65.56 209 GLN A C 1
ATOM 1685 O O . GLN A 1 209 ? -29.652 8.463 2.170 1.00 65.56 209 GLN A O 1
ATOM 1690 N N . LYS A 1 210 ? -29.379 7.384 0.220 1.00 62.28 210 LYS A N 1
ATOM 1691 C CA . LYS A 1 210 ? -29.672 6.044 0.739 1.00 62.28 210 LYS A CA 1
ATOM 1692 C C . LYS A 1 210 ? -28.518 5.554 1.610 1.00 62.28 210 LYS A C 1
ATOM 1694 O O . LYS A 1 210 ? -28.775 5.001 2.680 1.00 62.28 210 LYS A O 1
ATOM 1699 N N . VAL A 1 211 ? -27.275 5.829 1.213 1.00 62.19 211 VAL A N 1
ATOM 1700 C CA . VAL A 1 211 ? -26.078 5.529 2.015 1.00 62.19 211 VAL A CA 1
ATOM 1701 C C . VAL A 1 211 ? -26.037 6.402 3.278 1.00 62.19 211 VAL A C 1
ATOM 1703 O O . VAL A 1 211 ? -25.911 5.856 4.375 1.00 62.19 211 VAL A O 1
ATOM 1706 N N . LYS A 1 212 ? -26.304 7.719 3.176 1.00 63.94 212 LYS A N 1
ATOM 1707 C CA . LYS A 1 212 ? -26.396 8.629 4.349 1.00 63.94 212 LYS A CA 1
ATOM 1708 C C . LYS A 1 212 ? -27.448 8.140 5.358 1.00 63.94 212 LYS A C 1
ATOM 1710 O O . LYS A 1 212 ? -27.211 8.130 6.565 1.00 63.94 212 LYS A O 1
ATOM 1715 N N . LYS A 1 213 ? -28.606 7.664 4.882 1.00 70.31 213 LYS A N 1
ATOM 1716 C CA . LYS A 1 213 ? -29.670 7.101 5.735 1.00 70.31 213 LYS A CA 1
ATOM 1717 C C . LYS A 1 213 ? -29.269 5.789 6.413 1.00 70.31 213 LYS A C 1
ATOM 1719 O O . LYS A 1 213 ? -29.702 5.540 7.537 1.00 70.31 213 LYS A O 1
ATOM 1724 N N . ASN A 1 214 ? -28.489 4.946 5.743 1.00 64.25 214 ASN A N 1
ATOM 1725 C CA . ASN A 1 214 ? -28.025 3.684 6.309 1.00 64.25 214 ASN A CA 1
ATOM 1726 C C . ASN A 1 214 ? -26.948 3.912 7.375 1.00 64.25 214 ASN A C 1
ATOM 1728 O O . ASN A 1 214 ? -27.074 3.359 8.463 1.00 64.25 214 ASN A O 1
ATOM 1732 N N . CYS A 1 215 ? -25.989 4.807 7.131 1.00 65.50 215 CYS A N 1
ATOM 1733 C CA . CYS A 1 215 ? -24.965 5.146 8.119 1.00 65.50 215 CYS A CA 1
ATOM 1734 C C . CYS A 1 215 ? -25.552 5.763 9.401 1.00 65.50 215 CYS A C 1
ATOM 1736 O O . CYS A 1 215 ? -25.206 5.332 10.497 1.00 65.50 215 CYS A O 1
ATOM 1738 N N . LYS A 1 216 ? -26.557 6.644 9.293 1.00 72.12 216 LYS A N 1
ATOM 1739 C CA . LYS A 1 216 ? -27.270 7.181 10.472 1.00 72.12 216 LYS A CA 1
ATOM 1740 C C . LYS A 1 216 ? -27.979 6.112 11.314 1.00 72.12 216 LYS A C 1
ATOM 1742 O O . LYS A 1 216 ? -28.115 6.257 12.526 1.00 72.12 216 LYS A O 1
ATOM 1747 N N . LYS A 1 217 ? -28.472 5.032 10.694 1.00 72.31 217 LYS A N 1
ATOM 1748 C CA . LYS A 1 217 ? -29.074 3.912 11.442 1.00 72.31 217 LYS A CA 1
ATOM 1749 C C . LYS A 1 217 ? -28.027 3.137 12.237 1.00 72.31 217 LYS A C 1
ATOM 1751 O O . LYS A 1 217 ? -28.362 2.614 13.294 1.00 72.31 217 LYS A O 1
ATOM 1756 N N . ILE A 1 218 ? -26.802 3.059 11.723 1.00 66.56 218 ILE A N 1
ATOM 1757 C CA . ILE A 1 218 ? -25.686 2.374 12.374 1.00 66.56 218 ILE A CA 1
ATOM 1758 C C . ILE A 1 218 ? -25.234 3.182 13.590 1.00 66.56 218 ILE A C 1
ATOM 1760 O O . ILE A 1 218 ? -25.237 2.641 14.685 1.00 66.56 218 ILE A O 1
ATOM 1764 N N . GLU A 1 219 ? -24.994 4.490 13.455 1.00 69.88 219 GLU A N 1
ATOM 1765 C CA . GLU A 1 219 ? -24.641 5.350 14.601 1.00 69.88 219 GLU A CA 1
ATOM 1766 C C . GLU A 1 219 ? -25.648 5.238 15.751 1.00 69.88 219 GLU A C 1
ATOM 1768 O O . GLU A 1 219 ? -25.267 5.112 16.913 1.00 69.88 219 GLU A O 1
ATOM 1773 N N . LYS A 1 220 ? -26.945 5.178 15.428 1.00 79.62 220 LYS A N 1
ATOM 1774 C CA . LYS A 1 220 ? -27.987 4.968 16.434 1.00 79.62 220 LYS A CA 1
ATOM 1775 C C . LYS A 1 220 ? -27.821 3.639 17.184 1.00 79.62 220 LYS A C 1
ATOM 1777 O O . LYS A 1 220 ? -27.921 3.616 18.406 1.00 79.62 220 LYS A O 1
ATOM 1782 N N . LYS A 1 221 ? -27.530 2.544 16.476 1.00 69.94 221 LYS A N 1
ATOM 1783 C CA . LYS A 1 221 ? -27.258 1.244 17.109 1.00 69.94 221 LYS A CA 1
ATOM 1784 C C . LYS A 1 221 ? -25.980 1.262 17.952 1.00 69.94 221 LYS A C 1
ATOM 1786 O O . LYS A 1 221 ? -25.826 0.426 18.833 1.00 69.94 221 LYS A O 1
ATOM 1791 N N . LYS A 1 222 ? -25.042 2.179 17.674 1.00 70.38 222 LYS A N 1
ATOM 1792 C CA . LYS A 1 222 ? -23.751 2.304 18.392 1.00 70.38 222 LYS A CA 1
ATOM 1793 C C . LYS A 1 222 ? -24.022 2.862 19.767 1.00 70.38 222 LYS A C 1
ATOM 1795 O O . LYS A 1 222 ? -23.515 2.357 20.760 1.00 70.38 222 LYS A O 1
ATOM 1800 N N . GLU A 1 223 ? -24.890 3.861 19.801 1.00 78.81 223 GLU A N 1
ATOM 1801 C CA . GLU A 1 223 ? -25.363 4.445 21.040 1.00 78.81 223 GLU A CA 1
ATOM 1802 C C . GLU A 1 223 ? -26.201 3.447 21.850 1.00 78.81 223 GLU A C 1
ATOM 1804 O O . GLU A 1 223 ? -25.967 3.291 23.044 1.00 78.81 223 GLU A O 1
ATOM 1809 N N . GLU A 1 224 ? -27.097 2.689 21.202 1.00 78.75 224 GLU A N 1
ATOM 1810 C CA . GLU A 1 224 ? -27.857 1.611 21.861 1.00 78.75 224 GLU A CA 1
ATOM 1811 C C . GLU A 1 224 ? -26.922 0.556 22.491 1.00 78.75 224 GLU A C 1
ATOM 1813 O O . GLU A 1 224 ? -27.127 0.156 23.636 1.00 78.75 224 GLU A O 1
ATOM 1818 N N . TYR A 1 225 ? -25.846 0.166 21.796 1.00 70.88 225 TYR A N 1
ATOM 1819 C CA . TYR A 1 225 ? -24.817 -0.731 22.333 1.00 70.88 225 TYR A CA 1
ATOM 1820 C C . TYR A 1 225 ? -24.100 -0.141 23.558 1.00 70.88 225 TYR A C 1
ATOM 1822 O O . TYR A 1 225 ? -23.958 -0.812 24.580 1.00 70.88 225 TYR A O 1
ATOM 1830 N N . ARG A 1 226 ? -23.659 1.122 23.476 1.00 73.81 226 ARG A N 1
ATOM 1831 C CA . ARG A 1 226 ? -22.943 1.808 24.566 1.00 73.81 226 ARG A CA 1
ATOM 1832 C C . ARG A 1 226 ? -23.785 1.915 25.831 1.00 73.81 226 ARG A C 1
ATOM 1834 O O . ARG A 1 226 ? -23.266 1.722 26.928 1.00 73.81 226 ARG A O 1
ATOM 1841 N N . GLU A 1 227 ? -25.073 2.208 25.693 1.00 83.75 227 GLU A N 1
ATOM 1842 C CA . GLU A 1 227 ? -25.978 2.277 26.840 1.00 83.75 227 GLU A CA 1
ATOM 1843 C C . GLU A 1 227 ? -26.186 0.903 27.494 1.00 83.75 227 GLU A C 1
ATOM 1845 O O . GLU A 1 227 ? -26.147 0.811 28.722 1.00 83.75 227 GLU A O 1
ATOM 1850 N N . LEU A 1 228 ? -26.297 -0.173 26.705 1.00 75.19 228 LEU A N 1
ATOM 1851 C CA . LEU A 1 228 ? -26.396 -1.542 27.231 1.00 75.19 228 LEU A CA 1
ATOM 1852 C C . LEU A 1 228 ? -25.133 -1.976 27.988 1.00 75.19 228 LEU A C 1
ATOM 1854 O O . LEU A 1 228 ? -25.236 -2.603 29.044 1.00 75.19 228 LEU A O 1
ATOM 1858 N N . VAL A 1 229 ? -23.945 -1.602 27.502 1.00 71.12 229 VAL A N 1
ATOM 1859 C CA . VAL A 1 229 ? -22.684 -1.846 28.223 1.00 71.12 229 VAL A CA 1
ATOM 1860 C C . VAL A 1 229 ? -22.664 -1.092 29.556 1.00 71.12 229 VAL A C 1
ATOM 1862 O O . VAL A 1 229 ? -22.397 -1.696 30.592 1.00 71.12 229 VAL A O 1
ATOM 1865 N N . LYS A 1 230 ? -23.049 0.193 29.577 1.00 79.00 230 LYS A N 1
ATOM 1866 C CA . LYS A 1 230 ? -23.137 0.972 30.829 1.00 79.00 230 LYS A CA 1
ATOM 1867 C C . LYS A 1 230 ? -24.131 0.374 31.826 1.00 79.00 230 LYS A C 1
ATOM 1869 O O . LYS A 1 230 ? -23.931 0.476 33.036 1.00 79.00 230 LYS A O 1
ATOM 1874 N N . GLU A 1 231 ? -25.241 -0.182 31.350 1.00 81.12 231 GLU A N 1
ATOM 1875 C CA . GLU A 1 231 ? -26.214 -0.863 32.206 1.00 81.12 231 GLU A CA 1
ATOM 1876 C C . GLU A 1 231 ? -25.638 -2.158 32.786 1.00 81.12 231 GLU A C 1
ATOM 1878 O O . GLU A 1 231 ? -25.771 -2.411 33.985 1.00 81.12 231 GLU A O 1
ATOM 1883 N N . GLN A 1 232 ? -24.925 -2.929 31.967 1.00 71.62 232 GLN A N 1
ATOM 1884 C CA . GLN A 1 232 ? -24.229 -4.136 32.394 1.00 71.62 232 GLN A CA 1
ATOM 1885 C C . GLN A 1 232 ? -23.145 -3.843 33.445 1.00 71.62 232 GLN A C 1
ATOM 1887 O O . GLN A 1 232 ? -23.112 -4.519 34.477 1.00 71.62 232 GLN A O 1
ATOM 1892 N N . ASP A 1 233 ? -22.342 -2.795 33.255 1.00 73.06 233 ASP A N 1
ATOM 1893 C CA . ASP A 1 233 ? -21.320 -2.364 34.219 1.00 73.06 233 ASP A CA 1
ATOM 1894 C C . ASP A 1 233 ? -21.930 -1.979 35.571 1.00 73.06 233 ASP A C 1
ATOM 1896 O O . ASP A 1 233 ? -21.435 -2.387 36.619 1.00 73.06 233 ASP A O 1
ATOM 1900 N N . LYS A 1 234 ? -23.076 -1.283 35.579 1.00 80.75 234 LYS A N 1
ATOM 1901 C CA . LYS A 1 234 ? -23.789 -0.952 36.827 1.00 80.75 234 LYS A CA 1
ATOM 1902 C C . LYS A 1 234 ? -24.239 -2.196 37.592 1.00 80.75 234 LYS A C 1
ATOM 1904 O O . LYS A 1 234 ? -24.202 -2.199 38.825 1.00 80.75 234 LYS A O 1
ATOM 1909 N N . ILE A 1 235 ? -24.700 -3.231 36.885 1.00 73.88 235 ILE A N 1
ATOM 1910 C CA . ILE A 1 235 ? -25.120 -4.496 37.504 1.00 73.88 235 ILE A CA 1
ATOM 1911 C C . ILE A 1 235 ? -23.905 -5.202 38.119 1.00 73.88 235 ILE A C 1
ATOM 1913 O O . ILE A 1 235 ? -23.983 -5.684 39.251 1.00 73.88 235 ILE A O 1
ATOM 1917 N N . ILE A 1 236 ? -22.776 -5.209 37.408 1.00 67.81 236 ILE A N 1
ATOM 1918 C CA . ILE A 1 236 ? -21.510 -5.795 37.862 1.00 67.81 236 ILE A CA 1
ATOM 1919 C C . ILE A 1 236 ? -20.968 -5.049 39.089 1.00 67.81 236 ILE A C 1
ATOM 1921 O O . ILE A 1 236 ? -20.763 -5.674 40.126 1.00 67.81 236 ILE A O 1
ATOM 1925 N N . ASP A 1 237 ? -20.830 -3.724 39.023 1.00 75.12 237 ASP A N 1
ATOM 1926 C CA . ASP A 1 237 ? -20.305 -2.882 40.109 1.00 75.12 237 ASP A CA 1
ATOM 1927 C C . ASP A 1 237 ? -21.106 -3.023 41.407 1.00 75.12 237 ASP A C 1
ATOM 1929 O O . ASP A 1 237 ? -20.569 -2.964 42.520 1.00 75.12 237 ASP A O 1
ATOM 1933 N N . LYS A 1 238 ? -22.427 -3.173 41.276 1.00 79.44 238 LYS A N 1
ATOM 1934 C CA . LYS A 1 238 ? -23.313 -3.429 42.408 1.00 79.44 238 LYS A CA 1
ATOM 1935 C C . LYS A 1 238 ? -23.082 -4.831 42.972 1.00 79.44 238 LYS A C 1
ATOM 1937 O O . LYS A 1 238 ? -22.953 -4.992 44.186 1.00 79.44 238 LYS A O 1
ATOM 1942 N N . ALA A 1 239 ? -23.007 -5.837 42.107 1.00 69.94 239 ALA A N 1
ATOM 1943 C CA . ALA A 1 239 ? -22.826 -7.223 42.513 1.00 69.94 239 ALA A CA 1
ATOM 1944 C C . ALA A 1 239 ? -21.438 -7.510 43.111 1.00 69.94 239 ALA A C 1
ATOM 1946 O O . ALA A 1 239 ? -21.327 -8.367 43.985 1.00 69.94 239 ALA A O 1
ATOM 1947 N N . GLU A 1 240 ? -20.393 -6.775 42.723 1.00 70.94 240 GLU A N 1
ATOM 1948 C CA . GLU A 1 240 ? -19.073 -6.850 43.365 1.00 70.94 240 GLU A CA 1
ATOM 1949 C C . GLU A 1 240 ? -19.106 -6.375 44.827 1.00 70.94 240 GLU A C 1
ATOM 1951 O O . GLU A 1 240 ? -18.360 -6.884 45.665 1.00 70.94 240 GLU A O 1
ATOM 1956 N N . LYS A 1 241 ? -20.000 -5.434 45.158 1.00 78.00 241 LYS A N 1
ATOM 1957 C CA . LYS A 1 241 ? -20.159 -4.886 46.516 1.00 78.00 241 LYS A CA 1
ATOM 1958 C C . LYS A 1 241 ? -21.123 -5.699 47.378 1.00 78.00 241 LYS A C 1
ATOM 1960 O O . LYS A 1 241 ? -20.902 -5.835 48.579 1.00 78.00 241 LYS A O 1
ATOM 1965 N N . GLU A 1 242 ? -22.199 -6.209 46.781 1.00 82.62 242 GLU A N 1
A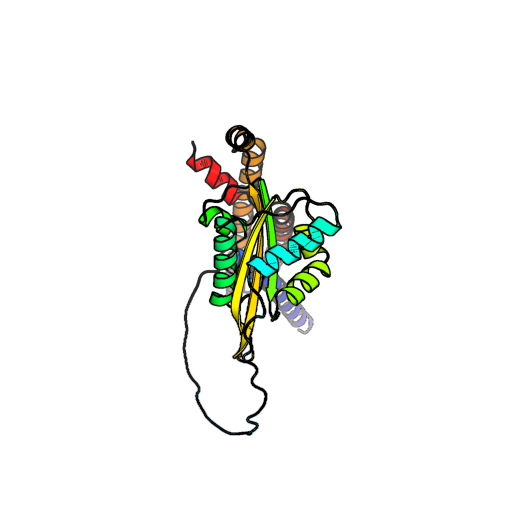TOM 1966 C CA . GLU A 1 242 ? -23.345 -6.784 47.506 1.00 82.62 242 GLU A CA 1
ATOM 1967 C C . GLU A 1 242 ? -23.528 -8.299 47.280 1.00 82.62 242 GLU A C 1
ATOM 1969 O O . GLU A 1 242 ? -24.300 -8.943 47.993 1.00 82.62 242 GLU A O 1
ATOM 1974 N N . GLY A 1 243 ? -22.795 -8.887 46.331 1.00 71.38 243 GLY A N 1
ATOM 1975 C CA . GLY A 1 243 ? -22.980 -10.255 45.846 1.00 71.38 243 GLY A CA 1
ATOM 1976 C C . GLY A 1 243 ? -24.058 -10.362 44.757 1.00 71.38 243 GLY A C 1
ATOM 1977 O O . GLY A 1 243 ? -25.014 -9.592 44.720 1.00 71.38 243 GLY A O 1
ATOM 1978 N N . PHE A 1 244 ? -23.924 -11.346 43.861 1.00 69.56 244 PHE A N 1
ATOM 1979 C CA . PHE A 1 244 ? -24.883 -11.562 42.769 1.00 69.56 244 PHE A CA 1
ATOM 1980 C C . PHE A 1 244 ? -26.197 -12.172 43.266 1.00 69.56 244 PHE A C 1
ATOM 1982 O O . PHE A 1 244 ? -26.219 -13.273 43.828 1.00 69.56 244 PHE A O 1
ATOM 1989 N N . SER A 1 245 ? -27.320 -11.520 42.967 1.00 76.19 245 SER A N 1
ATOM 1990 C CA . SER A 1 245 ? -28.636 -12.142 43.072 1.00 76.19 245 SER A CA 1
ATOM 1991 C C . SER A 1 245 ? -28.962 -12.968 41.822 1.00 76.19 245 SER A C 1
ATOM 1993 O O . SER A 1 245 ? -28.391 -12.801 40.745 1.00 76.19 245 SER A O 1
ATOM 1995 N N . LYS A 1 246 ? -29.952 -13.861 41.938 1.00 72.56 246 LYS A N 1
ATOM 1996 C CA . LYS A 1 246 ? -30.469 -14.613 40.783 1.00 72.56 246 LYS A CA 1
ATOM 1997 C C . LYS A 1 246 ? -31.029 -13.687 39.692 1.00 72.56 246 LYS A C 1
ATOM 1999 O O . LYS A 1 246 ? -31.016 -14.074 38.531 1.00 72.56 246 LYS A O 1
ATOM 2004 N N . LYS A 1 247 ? -31.538 -12.510 40.072 1.00 75.31 247 LYS A N 1
ATOM 2005 C CA . LYS A 1 247 ? -32.057 -11.517 39.131 1.00 75.31 247 LYS A CA 1
ATOM 2006 C C . LYS A 1 247 ? -30.915 -10.873 38.344 1.00 75.31 247 LYS A C 1
ATOM 2008 O O . LYS A 1 247 ? -30.978 -10.876 37.126 1.00 75.31 247 LYS A O 1
ATOM 2013 N N . ASP A 1 248 ? -29.842 -10.470 39.023 1.00 67.88 248 ASP A N 1
ATOM 2014 C CA . ASP A 1 248 ? -28.675 -9.853 38.375 1.00 67.88 248 ASP A CA 1
ATOM 2015 C C . ASP A 1 248 ? -28.060 -10.784 37.315 1.00 67.88 248 ASP A C 1
ATOM 2017 O O . ASP A 1 248 ? -27.655 -10.341 36.251 1.00 67.88 248 ASP A O 1
ATOM 2021 N N . LEU A 1 249 ? -28.050 -12.099 37.560 1.00 65.00 249 LEU A N 1
ATOM 2022 C CA . LEU A 1 249 ? -27.560 -13.079 36.583 1.00 65.00 249 LEU A CA 1
ATOM 2023 C C . LEU A 1 249 ? -28.469 -13.256 35.360 1.00 65.00 249 LEU A C 1
ATOM 2025 O O . LEU A 1 249 ? -27.969 -13.601 34.292 1.00 65.00 249 LEU A O 1
ATOM 2029 N N . ILE A 1 250 ? -29.782 -13.070 35.518 1.00 72.31 250 ILE A N 1
ATOM 2030 C CA . ILE A 1 250 ? -30.732 -13.096 34.396 1.00 72.31 250 ILE A CA 1
ATOM 2031 C C . ILE A 1 250 ? -30.543 -11.826 33.567 1.00 72.31 250 ILE A C 1
ATOM 2033 O O . ILE A 1 250 ? -30.320 -11.928 32.366 1.00 72.31 250 ILE A O 1
ATOM 2037 N N . ASP A 1 251 ? -30.510 -10.669 34.228 1.00 72.50 251 ASP A N 1
ATOM 2038 C CA . ASP A 1 251 ? -30.331 -9.369 33.580 1.00 72.50 251 ASP A CA 1
ATOM 2039 C C . ASP A 1 251 ? -28.985 -9.321 32.812 1.00 72.50 251 ASP A C 1
ATOM 2041 O O . ASP A 1 251 ? -28.926 -8.884 31.666 1.00 72.50 251 ASP A O 1
ATOM 2045 N N . LEU A 1 252 ? -27.904 -9.883 33.373 1.00 67.81 252 LEU A N 1
ATOM 2046 C CA . LEU A 1 252 ? -26.612 -9.998 32.680 1.00 67.81 252 LEU A CA 1
ATOM 2047 C C . LEU A 1 252 ? -26.635 -10.929 31.463 1.00 67.81 252 LEU A C 1
ATOM 2049 O O . LEU A 1 252 ? -25.939 -10.669 30.479 1.00 67.81 252 LEU A O 1
ATOM 2053 N N . TYR A 1 253 ? -27.374 -12.036 31.543 1.00 71.00 253 TYR A N 1
ATOM 2054 C CA . TYR A 1 253 ? -27.487 -12.987 30.440 1.00 71.00 253 TYR A CA 1
ATOM 2055 C C . TYR A 1 253 ? -28.287 -12.398 29.275 1.00 71.00 253 TYR A C 1
ATOM 2057 O O . TYR A 1 253 ? -27.880 -12.545 28.121 1.00 71.00 253 TYR A O 1
ATOM 2065 N N . ASP A 1 254 ? -29.388 -11.713 29.581 1.00 73.75 254 ASP A N 1
ATOM 2066 C CA . ASP A 1 254 ? -30.226 -11.053 28.583 1.00 73.75 254 ASP A CA 1
ATOM 2067 C C . ASP A 1 254 ? -29.452 -9.910 27.902 1.00 73.75 254 ASP A C 1
ATOM 2069 O O . ASP A 1 254 ? -29.367 -9.890 26.673 1.00 73.75 254 ASP A O 1
ATOM 2073 N N . ASN A 1 255 ? -28.731 -9.080 28.670 1.00 73.94 255 ASN A N 1
ATOM 2074 C CA . ASN A 1 255 ? -27.848 -8.049 28.107 1.00 73.94 255 ASN A CA 1
ATOM 2075 C C . ASN A 1 255 ? -26.779 -8.648 27.179 1.00 73.94 255 ASN A C 1
ATOM 2077 O O . ASN A 1 255 ? -26.548 -8.142 26.084 1.00 73.94 255 ASN A O 1
ATOM 2081 N N . LEU A 1 256 ? -26.145 -9.762 27.566 1.00 69.94 256 LEU A N 1
ATOM 2082 C CA . LEU A 1 256 ? -25.123 -10.415 26.738 1.00 69.94 256 LEU A CA 1
ATOM 2083 C C . LEU A 1 256 ? -25.689 -10.915 25.397 1.00 69.94 256 LEU A C 1
ATOM 2085 O O . LEU A 1 256 ? -24.995 -10.897 24.376 1.00 69.94 256 LEU A O 1
ATOM 2089 N N . LYS A 1 257 ? -26.941 -11.378 25.393 1.00 75.56 257 LYS A N 1
ATOM 2090 C CA . LYS A 1 257 ? -27.630 -11.818 24.180 1.00 75.56 257 LYS A CA 1
ATOM 2091 C C . LYS A 1 257 ? -27.892 -10.640 23.239 1.00 75.56 257 LYS A C 1
ATOM 2093 O O . LYS A 1 257 ? -27.590 -10.758 22.051 1.00 75.56 257 LYS A O 1
ATOM 2098 N N . ASP A 1 258 ? -28.375 -9.523 23.772 1.00 76.50 258 ASP A N 1
ATOM 2099 C CA . ASP A 1 258 ? -28.671 -8.318 22.994 1.00 76.50 258 ASP A CA 1
ATOM 2100 C C . ASP A 1 258 ? -27.386 -7.680 22.440 1.00 76.50 258 ASP A C 1
ATOM 2102 O O . ASP A 1 258 ? -27.312 -7.340 21.258 1.00 76.50 258 ASP A O 1
ATOM 2106 N N . LEU A 1 259 ? -26.312 -7.633 23.238 1.00 70.44 259 LEU A N 1
ATOM 2107 C CA . LEU A 1 259 ? -24.991 -7.181 22.784 1.00 70.44 259 LEU A CA 1
ATOM 2108 C C . LEU A 1 259 ? -24.448 -8.048 21.642 1.00 70.44 259 LEU A C 1
ATOM 2110 O O . LEU A 1 259 ? -23.856 -7.531 20.693 1.00 70.44 259 LEU A O 1
ATOM 2114 N N . LYS A 1 260 ? -24.660 -9.369 21.700 1.00 72.12 260 LYS A N 1
ATOM 2115 C CA . LYS A 1 260 ? -24.251 -10.287 20.631 1.00 72.12 260 LYS A CA 1
ATOM 2116 C C . LYS A 1 260 ? -25.026 -10.029 19.339 1.00 72.12 260 LYS A C 1
ATOM 2118 O O . LYS A 1 260 ? -24.415 -10.015 18.273 1.00 72.12 260 LYS A O 1
ATOM 2123 N N . GLU A 1 261 ? -26.334 -9.809 19.433 1.00 74.69 261 GLU A N 1
ATOM 2124 C CA . GLU A 1 261 ? -27.180 -9.492 18.280 1.00 74.69 261 GLU A CA 1
ATOM 2125 C C . GLU A 1 261 ? -26.768 -8.166 17.629 1.00 74.69 261 GLU A C 1
ATOM 2127 O O . GLU A 1 261 ? -26.594 -8.105 16.411 1.00 74.69 261 GLU A O 1
ATOM 2132 N N . ILE A 1 262 ? -26.529 -7.128 18.435 1.00 68.44 262 ILE A N 1
ATOM 2133 C CA . ILE A 1 262 ? -26.062 -5.833 17.936 1.00 68.44 262 ILE A CA 1
ATOM 2134 C C . ILE A 1 262 ? -24.688 -5.987 17.270 1.00 68.44 262 ILE A C 1
ATOM 2136 O O . ILE A 1 262 ? -24.505 -5.538 16.141 1.00 68.44 262 ILE A O 1
ATOM 2140 N N . ARG A 1 263 ? -23.739 -6.690 17.901 1.00 66.19 263 ARG A N 1
ATOM 2141 C CA . ARG A 1 263 ? -22.404 -6.963 17.339 1.00 66.19 263 ARG A CA 1
ATOM 2142 C C . ARG A 1 263 ? -22.459 -7.702 15.998 1.00 66.19 263 ARG A C 1
ATOM 2144 O O . ARG A 1 263 ? -21.695 -7.381 15.089 1.00 66.19 263 ARG A O 1
ATOM 2151 N N . ASP A 1 264 ? -23.324 -8.702 15.867 1.00 65.38 264 ASP A N 1
ATOM 2152 C CA . ASP A 1 264 ? -23.442 -9.468 14.623 1.00 65.38 264 ASP A CA 1
ATOM 2153 C C . ASP A 1 264 ? -24.013 -8.586 13.492 1.00 65.38 264 ASP A C 1
ATOM 2155 O O . ASP A 1 264 ? -23.548 -8.673 12.359 1.00 65.38 264 ASP A O 1
ATOM 2159 N N . GLN A 1 265 ? -24.913 -7.647 13.814 1.00 64.19 265 GLN A N 1
ATOM 2160 C CA . GLN A 1 265 ? -25.399 -6.619 12.880 1.00 64.19 265 GLN A CA 1
ATOM 2161 C C . GLN A 1 265 ? -24.337 -5.557 12.534 1.00 64.19 265 GLN A C 1
ATOM 2163 O O . GLN A 1 265 ? -24.430 -4.919 11.490 1.00 64.19 265 GLN A O 1
ATOM 2168 N N . TYR A 1 266 ? -23.338 -5.357 13.396 1.00 60.53 266 TYR A N 1
ATOM 2169 C CA . TYR A 1 266 ? -22.206 -4.455 13.162 1.00 60.53 266 TYR A CA 1
ATOM 2170 C C . TYR A 1 266 ? -21.180 -5.015 12.182 1.00 60.53 266 TYR A C 1
ATOM 2172 O O . TYR A 1 266 ? -20.744 -4.304 11.277 1.00 60.53 266 TYR A O 1
ATOM 2180 N N . LYS A 1 267 ? -20.810 -6.292 12.351 1.00 54.53 267 LYS A N 1
ATOM 2181 C CA . LYS A 1 267 ? -19.799 -6.975 11.523 1.00 54.53 267 LYS A CA 1
ATOM 2182 C C . LYS A 1 267 ? -20.143 -7.021 10.037 1.00 54.53 267 LYS A C 1
ATOM 2184 O O . LYS A 1 267 ? -19.255 -7.191 9.214 1.00 54.53 267 LYS A O 1
ATOM 2189 N N . GLU A 1 268 ? -21.417 -6.901 9.696 1.00 51.41 268 GLU A N 1
ATOM 2190 C CA . GLU A 1 268 ? -21.884 -6.948 8.314 1.00 51.41 268 GLU A CA 1
ATOM 2191 C C . GLU A 1 268 ? -21.721 -5.590 7.585 1.00 51.41 268 GLU A C 1
ATOM 2193 O O . GLU A 1 268 ? -21.864 -5.545 6.366 1.00 51.41 268 GLU A O 1
ATOM 2198 N N . PHE A 1 269 ? -21.398 -4.481 8.280 1.00 55.06 269 PHE A N 1
ATOM 2199 C CA . PHE A 1 269 ? -21.565 -3.129 7.708 1.00 55.06 269 PHE A CA 1
ATOM 2200 C C . PHE A 1 269 ? -20.531 -2.042 8.100 1.00 55.06 269 PHE A C 1
ATOM 2202 O O . PHE A 1 269 ? -20.761 -0.876 7.772 1.00 55.06 269 PH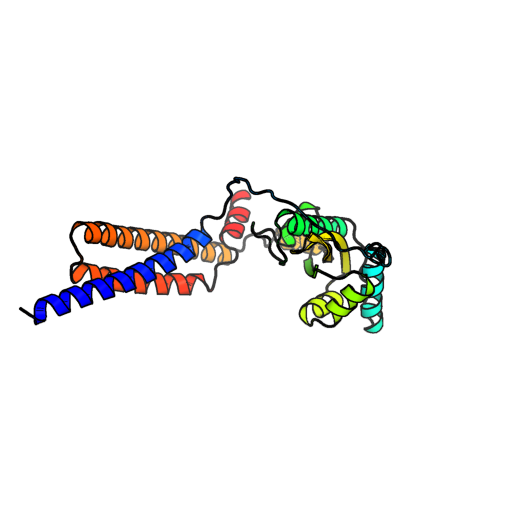E A O 1
ATOM 2209 N N . SER A 1 270 ? -19.430 -2.338 8.806 1.00 48.44 270 SER A N 1
ATOM 2210 C CA . SER A 1 270 ? -18.640 -1.297 9.504 1.00 48.44 270 SER A CA 1
ATOM 2211 C C . SER A 1 270 ? -17.677 -0.436 8.679 1.00 48.44 270 SER A C 1
ATOM 2213 O O . SER A 1 270 ? -17.360 0.665 9.126 1.00 48.44 270 SER A O 1
ATOM 2215 N N . ASP A 1 271 ? -17.221 -0.842 7.498 1.00 49.41 271 ASP A N 1
ATOM 2216 C CA . ASP A 1 271 ? -15.923 -0.333 7.010 1.00 49.41 271 ASP A CA 1
ATOM 2217 C C . ASP A 1 271 ? -15.948 1.038 6.297 1.00 49.41 271 ASP A C 1
ATOM 2219 O O . ASP A 1 271 ? -15.111 1.318 5.446 1.00 49.41 271 ASP A O 1
ATOM 2223 N N . GLY A 1 272 ? -16.864 1.960 6.632 1.00 54.25 272 GLY A N 1
ATOM 2224 C CA . GLY A 1 272 ? -16.759 3.304 6.034 1.00 54.25 272 GLY A CA 1
ATOM 2225 C C . GLY A 1 272 ? -17.766 4.389 6.395 1.00 54.25 272 GLY A C 1
ATOM 2226 O O . GLY A 1 272 ? -17.710 5.465 5.801 1.00 54.25 272 GLY A O 1
ATOM 2227 N N . CYS A 1 273 ? -18.689 4.176 7.335 1.00 60.94 273 CYS A N 1
ATOM 2228 C CA . CYS A 1 273 ? -19.766 5.147 7.565 1.00 60.94 273 CYS A CA 1
ATOM 2229 C C . CYS A 1 273 ? -19.320 6.464 8.223 1.00 60.94 273 CYS A C 1
ATOM 2231 O O . CYS A 1 273 ? -19.805 7.523 7.830 1.00 60.94 273 CYS A O 1
ATOM 2233 N N . GLU A 1 274 ? -18.387 6.423 9.175 1.00 54.97 274 GLU A N 1
ATOM 2234 C CA . GLU A 1 274 ? -17.886 7.624 9.861 1.00 54.97 274 GLU A CA 1
ATOM 2235 C C . GLU A 1 274 ? -17.085 8.519 8.898 1.00 54.97 274 GLU A C 1
ATOM 2237 O O . GLU A 1 274 ? -17.333 9.721 8.784 1.00 54.97 274 GLU A O 1
ATOM 2242 N N . THR A 1 275 ? -16.214 7.911 8.087 1.00 55.94 275 THR A N 1
ATOM 2243 C CA . THR A 1 275 ? -15.474 8.584 7.008 1.00 55.94 275 THR A CA 1
ATOM 2244 C C . THR A 1 275 ? -16.406 9.133 5.919 1.00 55.94 275 THR A C 1
ATOM 2246 O O . THR A 1 275 ? -16.153 10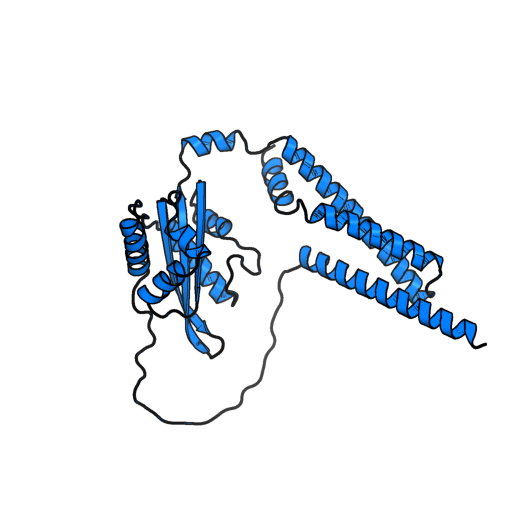.214 5.387 1.00 55.94 275 THR A O 1
ATOM 2249 N N . TYR A 1 276 ? -17.497 8.427 5.597 1.00 59.41 276 TYR A N 1
ATOM 2250 C CA . TYR A 1 276 ? -18.501 8.861 4.618 1.00 59.41 276 TYR A CA 1
ATOM 2251 C C . TYR A 1 276 ? -19.332 10.061 5.111 1.00 59.41 276 TYR A C 1
ATOM 2253 O O . TYR A 1 276 ? -19.466 11.046 4.387 1.00 59.41 276 TYR A O 1
ATOM 2261 N N . ILE A 1 277 ? -19.852 10.028 6.348 1.00 59.34 277 ILE A N 1
ATOM 2262 C CA . ILE A 1 277 ? -20.658 11.123 6.924 1.00 59.34 277 ILE A CA 1
ATOM 2263 C C . ILE A 1 277 ? -19.818 12.396 7.080 1.00 59.34 277 ILE A C 1
ATOM 2265 O O . ILE A 1 277 ? -20.232 13.458 6.613 1.00 59.34 277 ILE A O 1
ATOM 2269 N N . ASN A 1 278 ? -18.608 12.287 7.640 1.00 55.88 278 ASN A N 1
ATOM 2270 C CA . ASN A 1 278 ? -17.715 13.432 7.845 1.00 55.88 278 ASN A CA 1
ATOM 2271 C C . ASN A 1 278 ? -17.295 14.104 6.525 1.00 55.88 278 ASN A C 1
ATOM 2273 O O . ASN A 1 278 ? -17.104 15.322 6.477 1.00 55.88 278 ASN A O 1
ATOM 2277 N N . LYS A 1 279 ? -17.177 13.328 5.438 1.00 56.31 279 LYS A N 1
ATOM 2278 C CA . LYS A 1 279 ? -16.941 13.862 4.090 1.00 56.31 279 LYS A CA 1
ATOM 2279 C C . LYS A 1 279 ? -18.174 14.542 3.493 1.00 56.31 279 LYS A C 1
ATOM 2281 O O . LYS A 1 279 ? -17.982 15.457 2.710 1.00 56.31 279 LYS A O 1
ATOM 2286 N N . CYS A 1 280 ? -19.398 14.156 3.856 1.00 55.22 280 CYS A N 1
ATOM 2287 C CA . CYS A 1 280 ? -20.617 14.809 3.365 1.00 55.22 280 CYS A CA 1
ATOM 2288 C C . CYS A 1 280 ? -20.984 16.083 4.144 1.00 55.22 280 CYS A C 1
ATOM 2290 O O . CYS A 1 280 ? -21.393 17.064 3.533 1.00 55.22 280 CYS A O 1
ATOM 2292 N N . ASP A 1 281 ? -20.829 16.104 5.471 1.00 54.50 281 ASP A N 1
ATOM 2293 C CA . ASP A 1 281 ? -21.290 17.233 6.300 1.00 54.50 281 ASP A CA 1
ATOM 2294 C C . ASP A 1 281 ? -20.343 18.451 6.263 1.00 54.50 281 ASP A C 1
ATOM 2296 O O . ASP A 1 281 ? -20.751 19.563 6.575 1.00 54.50 281 ASP A O 1
ATOM 2300 N N . ARG A 1 282 ? -19.088 18.287 5.820 1.00 47.97 282 ARG A N 1
ATOM 2301 C CA . ARG A 1 282 ? -18.165 19.413 5.554 1.00 47.97 282 ARG A CA 1
ATOM 2302 C C . ARG A 1 282 ? -18.513 20.237 4.305 1.00 47.97 282 ARG A C 1
ATOM 2304 O O . ARG A 1 282 ? -17.834 21.228 4.049 1.00 47.97 282 ARG A O 1
ATOM 2311 N N . TRP A 1 283 ? -19.484 19.786 3.512 1.00 44.34 283 TRP A N 1
ATOM 2312 C CA . TRP A 1 283 ? -19.781 20.311 2.176 1.00 44.34 283 TRP A CA 1
ATOM 2313 C C . TRP A 1 283 ? -21.233 20.816 2.025 1.00 44.34 283 TRP A C 1
ATOM 2315 O O . TRP A 1 283 ? -21.594 21.254 0.932 1.00 44.34 283 TRP A O 1
ATOM 2325 N N . GLU A 1 284 ? -22.035 20.781 3.100 1.00 42.53 284 GLU A N 1
ATOM 2326 C CA . GLU A 1 284 ? -23.293 21.545 3.272 1.00 42.53 284 GLU A CA 1
ATOM 2327 C C . GLU A 1 284 ? -23.001 22.900 3.945 1.00 42.53 284 GLU A C 1
ATOM 2329 O O . GLU A 1 284 ? -23.634 23.903 3.540 1.00 42.53 284 GLU A O 1
#